Protein AF-A0A849U234-F1 (afdb_monomer_lite)

Secondary structure (DSSP, 8-state):
---PPPP------PPP--------PPPP--------------------------------------HHHHHHHHHHHHHHHHHHTPPPPS---HHHHHHHHHHHHHHHHHHHHHHHHHHHH-TTTBT-STT--B--HHHHHSHHHHHHHHHTTTS-HHHHHHHH-----HHHHHHHHHHHHHHTT---

pLDDT: mean 76.67, std 19.72, range [36.56, 97.44]

Foldseek 3Di:
DDDDDDDDDDDDDDDDPDDDPDDDDDDDDDDDDDDDDDDDPCPPPPDDDDPDPDDDDDPDCQPQDDQVNLVVLLVVLQVLCVVLVADHDPDCDPVLSVLSSVCCNVQNPVLSVLLSVLCSQFCVCSQVDPVSDHDDSVQCSDPVSSVCSNVNVRHDPVVVCVVPHDPPDPVRVVVVVVVVVVVVPDDD

Radius of gyration: 33.07 Å; chains: 1; bounding box: 102×71×94 Å

Sequence (188 aa):
LEIAPWLPLAEPEPTPRLILVETVTPIARQDQHSGPPAQSFEFLECPPQPKAKSLPTAKSEAPSYGRHQALDAFA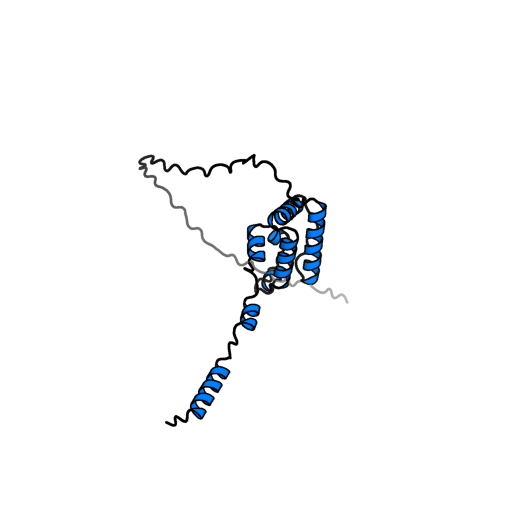LYNDLALKCGLPQAAKLTPQREKAVIARLKTYGIEGWLKALVKIEKSSFLRGRNDRNWRADLDFLLQASSFDKVIDGRYDDPNLAKNASGSQKTEAEREKARREMRAVAGLSS

Structure (mmCIF, N/CA/C/O backbone):
data_AF-A0A849U234-F1
#
_entry.id   AF-A0A849U234-F1
#
loop_
_atom_site.group_PDB
_atom_site.id
_atom_site.type_symbol
_atom_site.label_atom_id
_atom_site.label_alt_id
_atom_site.label_comp_id
_atom_site.label_asym_id
_atom_site.label_entity_id
_atom_site.label_seq_id
_atom_site.pdbx_PDB_ins_code
_atom_site.Cartn_x
_atom_site.Cartn_y
_atom_site.Cartn_z
_atom_site.occupancy
_atom_site.B_iso_or_equiv
_atom_site.auth_seq_id
_atom_site.auth_comp_id
_atom_site.auth_asym_id
_atom_site.auth_atom_id
_atom_site.pdbx_PDB_model_num
ATOM 1 N N . LEU A 1 1 ? 70.451 -5.096 39.853 1.00 47.22 1 LEU A N 1
ATOM 2 C CA . LEU A 1 1 ? 70.328 -5.130 38.379 1.00 47.22 1 LEU A CA 1
ATOM 3 C C . LEU A 1 1 ? 68.925 -4.658 38.063 1.00 47.22 1 LEU A C 1
ATOM 5 O O . LEU A 1 1 ? 67.999 -5.451 38.001 1.00 47.22 1 LEU A O 1
ATOM 9 N N . GLU A 1 2 ? 68.775 -3.342 38.041 1.00 49.19 2 GLU A N 1
ATOM 10 C CA . GLU A 1 2 ? 67.501 -2.635 37.995 1.00 49.19 2 GLU A CA 1
ATOM 11 C C . GLU A 1 2 ? 67.498 -1.898 36.658 1.00 49.19 2 GLU A C 1
ATOM 13 O O . GLU A 1 2 ? 68.302 -0.994 36.444 1.00 49.19 2 GLU A O 1
ATOM 18 N N . ILE A 1 3 ? 66.694 -2.375 35.711 1.00 54.06 3 ILE A N 1
ATOM 19 C CA . ILE A 1 3 ? 66.538 -1.747 34.400 1.00 54.06 3 ILE A CA 1
ATOM 20 C C . ILE A 1 3 ? 65.085 -1.300 34.339 1.00 54.06 3 ILE A C 1
ATOM 22 O O . ILE A 1 3 ? 64.191 -2.096 34.066 1.00 54.06 3 ILE A O 1
ATOM 26 N N . ALA A 1 4 ? 64.858 -0.029 34.660 1.00 60.72 4 ALA A N 1
ATOM 27 C CA . ALA A 1 4 ? 63.598 0.643 34.396 1.00 60.72 4 ALA A CA 1
ATOM 28 C C . ALA A 1 4 ? 63.489 0.905 32.880 1.00 60.72 4 ALA A C 1
ATOM 30 O O . ALA A 1 4 ? 64.384 1.543 32.316 1.00 60.72 4 ALA A O 1
ATOM 31 N N . PRO A 1 5 ? 62.435 0.431 32.194 1.00 65.31 5 PRO A N 1
ATOM 32 C CA . PRO A 1 5 ? 62.176 0.825 30.821 1.00 65.31 5 PRO A CA 1
ATOM 33 C C . PRO A 1 5 ? 61.552 2.225 30.795 1.00 65.31 5 PRO A C 1
ATOM 35 O O . PRO A 1 5 ? 60.509 2.496 31.387 1.00 65.31 5 PRO A O 1
ATOM 38 N N . TRP A 1 6 ? 62.246 3.111 30.100 1.00 61.22 6 TRP A N 1
ATOM 39 C CA . TRP A 1 6 ? 61.846 4.455 29.727 1.00 61.22 6 TRP A CA 1
ATOM 40 C C . TRP A 1 6 ? 60.572 4.425 28.851 1.00 61.22 6 TRP A C 1
ATOM 42 O O . TRP A 1 6 ? 60.507 3.750 27.829 1.00 61.22 6 TRP A O 1
ATOM 52 N N . LEU A 1 7 ? 59.552 5.181 29.255 1.00 61.44 7 LEU A N 1
ATOM 53 C CA . LEU A 1 7 ? 58.623 5.892 28.359 1.00 61.44 7 LEU A CA 1
ATOM 54 C C . LEU A 1 7 ? 59.230 7.306 28.176 1.00 61.44 7 LEU A C 1
ATOM 56 O O . LEU A 1 7 ? 59.913 7.726 29.115 1.00 61.44 7 LEU A O 1
ATOM 60 N N . PRO A 1 8 ? 59.000 8.092 27.097 1.00 50.88 8 PRO A N 1
ATOM 61 C CA . PRO A 1 8 ? 57.825 8.070 26.214 1.00 50.88 8 PRO A CA 1
ATOM 62 C C . PRO A 1 8 ? 58.108 8.345 24.714 1.00 50.88 8 PRO A C 1
ATOM 64 O O . PRO A 1 8 ? 59.008 9.103 24.362 1.00 50.88 8 PRO A O 1
ATOM 67 N N . LEU A 1 9 ? 57.273 7.837 23.803 1.00 54.03 9 LEU A N 1
ATOM 68 C CA . LEU A 1 9 ? 57.166 8.423 22.461 1.00 54.03 9 LEU A CA 1
ATOM 69 C C . LEU A 1 9 ? 55.711 8.800 22.218 1.00 54.03 9 LEU A C 1
ATOM 71 O O . LEU A 1 9 ? 54.867 7.955 21.942 1.00 54.03 9 LEU A O 1
ATOM 75 N N . ALA A 1 10 ? 55.441 10.086 22.429 1.00 57.25 10 ALA A N 1
ATOM 76 C CA . ALA A 1 10 ? 54.182 1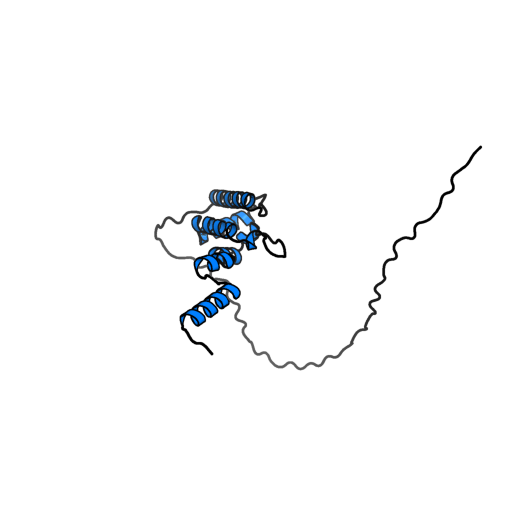0.727 22.114 1.00 57.25 10 ALA A CA 1
ATOM 77 C C . ALA A 1 10 ? 53.876 10.537 20.624 1.00 57.25 10 ALA A C 1
ATOM 79 O O . ALA A 1 10 ? 54.646 10.959 19.758 1.00 57.25 10 ALA A O 1
ATOM 80 N N . GLU A 1 11 ? 52.758 9.881 20.342 1.00 70.00 11 GLU A N 1
ATOM 81 C CA . GLU A 1 11 ? 52.173 9.837 19.011 1.00 70.00 11 GLU A CA 1
ATOM 82 C C . GLU A 1 11 ? 51.696 11.251 18.632 1.00 70.00 11 GLU A C 1
ATOM 84 O O . GLU A 1 11 ? 51.062 11.920 19.454 1.00 70.00 11 GLU A O 1
ATOM 89 N N . PRO A 1 12 ? 51.996 11.759 17.425 1.00 64.69 12 PRO A N 1
ATOM 90 C CA . PRO A 1 12 ? 51.416 13.011 16.972 1.00 64.69 12 PRO A CA 1
ATOM 91 C C . PRO A 1 12 ? 49.943 12.794 16.594 1.00 64.69 12 PRO A C 1
ATOM 93 O O . PRO A 1 12 ? 49.627 12.093 15.633 1.00 64.69 12 PRO A O 1
ATOM 96 N N . GLU A 1 13 ? 49.061 13.429 17.363 1.00 71.75 13 GLU A N 1
ATOM 97 C CA . GLU A 1 13 ? 47.625 13.602 17.110 1.00 71.75 13 GLU A CA 1
ATOM 98 C C . GLU A 1 13 ? 47.305 13.969 15.640 1.00 71.75 13 GLU A C 1
ATOM 100 O O . GLU A 1 13 ? 48.052 14.728 15.005 1.00 71.75 13 GLU A O 1
ATOM 105 N N . PRO A 1 14 ? 46.168 13.506 15.081 1.00 67.56 14 PRO A N 1
ATOM 106 C CA . PRO A 1 14 ? 45.749 13.871 13.734 1.00 67.56 14 PRO A CA 1
ATOM 107 C C . PRO A 1 14 ? 45.347 15.351 13.678 1.00 67.56 14 PRO A C 1
ATOM 109 O O . PRO A 1 14 ? 44.394 15.799 14.313 1.00 67.56 14 PRO A O 1
ATOM 112 N N . THR A 1 15 ? 46.068 16.122 12.867 1.00 64.88 15 THR A N 1
ATOM 113 C CA . THR A 1 15 ? 45.766 17.535 12.617 1.00 64.88 15 THR A CA 1
ATOM 114 C C . THR A 1 15 ? 44.389 17.704 11.952 1.00 64.88 15 THR A C 1
ATOM 116 O O . THR A 1 15 ? 44.131 17.106 10.902 1.00 64.88 15 THR A O 1
ATOM 119 N N . PRO A 1 16 ? 43.490 18.550 12.492 1.00 64.50 16 PRO A N 1
ATOM 120 C CA . PRO A 1 16 ? 42.280 18.937 11.781 1.00 64.50 16 PRO A CA 1
ATOM 121 C C . PRO A 1 16 ? 42.646 19.890 10.636 1.00 64.50 16 PRO A C 1
ATOM 123 O O . PRO A 1 16 ? 43.218 20.961 10.847 1.00 64.50 16 PRO A O 1
ATOM 126 N N . ARG A 1 17 ? 42.298 19.513 9.400 1.00 61.69 17 ARG A N 1
ATOM 127 C CA . ARG A 1 17 ? 42.342 20.416 8.243 1.00 61.69 17 ARG A CA 1
ATOM 128 C C . ARG A 1 17 ? 41.338 21.552 8.452 1.00 61.69 17 ARG A C 1
ATOM 130 O O . ARG A 1 17 ? 40.138 21.373 8.264 1.00 61.69 17 ARG A O 1
ATOM 137 N N . LEU A 1 18 ? 41.855 22.719 8.818 1.00 52.50 18 LEU A N 1
ATOM 138 C CA . LEU A 1 18 ? 41.154 23.998 8.782 1.00 52.50 18 LEU A CA 1
ATOM 139 C C . LEU A 1 18 ? 40.772 24.320 7.330 1.00 52.50 18 LEU A C 1
ATOM 141 O O . LEU A 1 18 ? 41.637 24.611 6.505 1.00 52.50 18 LEU A O 1
ATOM 145 N N . ILE A 1 19 ? 39.479 24.263 7.010 1.00 59.66 19 ILE A N 1
ATOM 146 C CA . ILE A 1 19 ? 38.942 24.888 5.800 1.00 59.66 19 ILE A CA 1
ATOM 147 C C . ILE A 1 19 ? 38.663 26.346 6.163 1.00 59.66 19 ILE A C 1
ATOM 149 O O . ILE A 1 19 ? 37.682 26.664 6.832 1.00 59.66 19 ILE A O 1
ATOM 153 N N . LEU A 1 20 ? 39.572 27.218 5.737 1.00 55.78 20 LEU A N 1
ATOM 154 C CA . LEU A 1 20 ? 39.379 28.658 5.695 1.00 55.78 20 LEU A CA 1
ATOM 155 C C . LEU A 1 20 ? 38.413 28.952 4.539 1.00 55.78 20 LEU A C 1
ATOM 157 O O . LEU A 1 20 ? 38.815 28.912 3.379 1.00 55.78 20 LEU A O 1
ATOM 161 N N . VAL A 1 21 ? 37.135 29.197 4.835 1.00 60.00 21 VAL A N 1
ATOM 162 C CA . VAL A 1 21 ? 36.260 29.895 3.884 1.00 60.00 21 VAL A CA 1
ATOM 163 C C . VAL A 1 21 ? 36.192 31.336 4.346 1.00 60.00 21 VAL A C 1
ATOM 165 O O . VAL A 1 21 ? 35.581 31.656 5.365 1.00 60.00 21 VAL A O 1
ATOM 168 N N . GLU A 1 22 ? 36.924 32.173 3.625 1.00 61.53 22 GLU A N 1
ATOM 169 C CA . GLU A 1 22 ? 37.003 33.602 3.855 1.00 61.53 22 GLU A CA 1
ATOM 170 C C . GLU A 1 22 ? 35.636 34.263 3.671 1.00 61.53 22 GLU A C 1
ATOM 172 O O . GLU A 1 22 ? 34.840 33.955 2.782 1.00 61.53 22 GLU A O 1
ATOM 177 N N . THR A 1 23 ? 35.393 35.193 4.577 1.00 58.62 23 THR A N 1
ATOM 178 C CA . THR A 1 23 ? 34.263 36.099 4.661 1.00 58.62 23 THR A CA 1
ATOM 179 C C . THR A 1 23 ? 34.225 37.043 3.462 1.00 58.62 23 THR A C 1
ATOM 181 O O . THR A 1 23 ? 35.173 37.802 3.259 1.00 58.62 23 THR A O 1
ATOM 184 N N . VAL A 1 24 ? 33.101 37.085 2.740 1.00 63.94 24 VAL A N 1
ATOM 185 C CA . VAL A 1 24 ? 32.746 38.242 1.907 1.00 63.94 24 VAL A CA 1
ATOM 186 C C . VAL A 1 24 ? 31.655 39.060 2.596 1.00 63.94 24 VAL A C 1
ATOM 188 O O . VAL A 1 24 ? 30.669 38.545 3.120 1.00 63.94 24 VAL A O 1
ATOM 191 N N . THR A 1 25 ? 31.941 40.351 2.634 1.00 60.47 25 THR A N 1
ATOM 192 C CA . THR A 1 25 ? 31.348 41.466 3.372 1.00 60.47 25 THR A CA 1
ATOM 193 C C . THR A 1 25 ? 29.983 41.916 2.809 1.00 60.47 25 THR A C 1
ATOM 195 O O . THR A 1 25 ? 29.601 41.532 1.703 1.00 60.47 25 THR A O 1
ATOM 198 N N . PRO A 1 26 ? 29.221 42.733 3.566 1.00 57.66 26 PRO A N 1
ATOM 199 C CA . PRO A 1 26 ? 27.810 43.011 3.322 1.00 57.66 26 PRO A CA 1
ATOM 200 C C . PRO A 1 26 ? 27.597 44.104 2.267 1.00 57.66 26 PRO A C 1
ATOM 202 O O . PRO A 1 26 ? 28.256 45.142 2.286 1.00 57.66 26 PRO A O 1
ATOM 205 N N . ILE A 1 27 ? 26.604 43.911 1.396 1.00 57.09 27 ILE A N 1
ATOM 206 C CA . ILE A 1 27 ? 26.068 44.973 0.537 1.00 57.09 27 ILE A CA 1
ATOM 207 C C . ILE A 1 27 ? 24.980 45.726 1.305 1.00 57.09 27 ILE A C 1
ATOM 209 O O . ILE A 1 27 ? 23.949 45.172 1.687 1.00 57.09 27 ILE A O 1
ATOM 213 N N . ALA A 1 28 ? 25.241 47.008 1.544 1.00 51.28 28 ALA A N 1
ATOM 214 C CA . ALA A 1 28 ? 24.288 47.955 2.089 1.00 51.28 28 ALA A CA 1
ATOM 215 C C . ALA A 1 28 ? 23.486 48.634 0.963 1.00 51.28 28 ALA A C 1
ATOM 217 O O . ALA A 1 28 ? 24.074 49.147 0.018 1.00 51.28 28 ALA A O 1
ATOM 218 N N . ARG A 1 29 ? 22.159 48.684 1.170 1.00 51.66 29 ARG A N 1
ATOM 219 C CA . ARG A 1 29 ? 21.188 49.751 0.828 1.00 51.66 29 ARG A CA 1
ATOM 220 C C . ARG A 1 29 ? 21.111 50.276 -0.619 1.00 51.66 29 ARG A C 1
ATOM 222 O O . ARG A 1 29 ? 22.004 50.984 -1.053 1.00 51.66 29 ARG A O 1
ATOM 229 N N . GLN A 1 30 ? 19.910 50.219 -1.212 1.00 51.47 30 GLN A N 1
ATOM 230 C CA . GLN A 1 30 ? 18.999 51.380 -1.180 1.00 51.47 30 GLN A CA 1
ATOM 231 C C . GLN A 1 30 ? 17.573 51.071 -1.669 1.00 51.47 30 GLN A C 1
ATOM 233 O O . GLN A 1 30 ? 17.364 50.493 -2.731 1.00 51.47 30 GLN A O 1
ATOM 238 N N . ASP A 1 31 ? 16.618 51.530 -0.859 1.00 53.22 31 ASP A N 1
ATOM 239 C CA . ASP A 1 31 ? 15.229 51.850 -1.183 1.00 53.22 31 ASP A CA 1
ATOM 240 C C . ASP A 1 31 ? 15.093 52.697 -2.454 1.00 53.22 31 ASP A C 1
ATOM 242 O O . ASP A 1 31 ? 15.731 53.746 -2.553 1.00 53.22 31 ASP A O 1
ATOM 246 N N . GLN A 1 32 ? 14.154 52.326 -3.329 1.00 53.06 32 GLN A N 1
ATOM 247 C CA . GLN A 1 32 ? 13.302 53.283 -4.037 1.00 53.06 32 GLN A CA 1
ATOM 248 C C . GLN A 1 32 ? 11.890 52.706 -4.174 1.00 53.0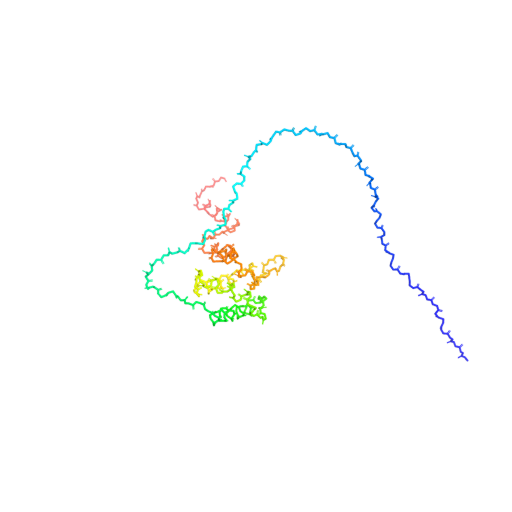6 32 GLN A C 1
ATOM 250 O O . GLN A 1 32 ? 11.665 51.658 -4.778 1.00 53.06 32 GLN A O 1
ATOM 255 N N . HIS A 1 33 ? 10.945 53.421 -3.572 1.00 52.72 33 HIS A N 1
ATOM 256 C CA . HIS A 1 33 ? 9.516 53.184 -3.650 1.00 52.72 33 HIS A CA 1
ATOM 257 C C . HIS A 1 33 ? 8.977 53.628 -5.018 1.00 52.72 33 HIS A C 1
ATOM 259 O O . HIS A 1 33 ? 9.160 54.771 -5.432 1.00 52.72 33 HIS A O 1
ATOM 265 N N . SER A 1 34 ? 8.211 52.761 -5.673 1.00 43.62 34 SER A N 1
ATOM 266 C CA . SER A 1 34 ? 7.085 53.165 -6.523 1.00 43.62 34 SER A CA 1
ATOM 267 C C . SER A 1 34 ? 6.117 51.998 -6.622 1.00 43.62 34 SER A C 1
ATOM 269 O O . SER A 1 34 ? 6.227 51.143 -7.494 1.00 43.62 34 SER A O 1
ATOM 271 N N . GLY A 1 35 ? 5.177 51.951 -5.679 1.00 53.00 35 GLY A N 1
ATOM 272 C CA . GLY A 1 35 ? 3.942 51.207 -5.881 1.00 53.00 35 GLY A CA 1
ATOM 273 C C . GLY A 1 35 ? 3.051 51.974 -6.856 1.00 53.00 35 GLY A C 1
ATOM 274 O O . GLY A 1 35 ? 2.910 53.192 -6.733 1.00 53.00 35 GLY A O 1
ATOM 275 N N . PRO A 1 36 ? 2.453 51.268 -7.821 1.00 56.38 36 PRO A N 1
ATOM 276 C CA . PRO A 1 36 ? 1.041 51.502 -8.092 1.00 56.38 36 PRO A CA 1
ATOM 277 C C . PRO A 1 36 ? 0.303 50.181 -8.391 1.00 56.38 36 PRO A C 1
ATOM 279 O O . PRO A 1 36 ? 0.899 49.109 -8.452 1.00 56.38 36 PRO A O 1
ATOM 282 N N . PRO A 1 37 ? -1.004 50.268 -8.641 1.00 45.31 37 PRO A N 1
ATOM 283 C CA . PRO A 1 37 ? -2.080 50.241 -7.672 1.00 45.31 37 PRO A CA 1
ATOM 284 C C . PRO A 1 37 ? -2.615 48.819 -7.462 1.00 45.31 37 PRO A C 1
ATOM 286 O O . PRO A 1 37 ? -2.370 47.907 -8.249 1.00 45.31 37 PRO A O 1
ATOM 289 N N . ALA A 1 38 ? -3.408 48.668 -6.403 1.00 53.31 38 ALA A N 1
ATOM 290 C CA . ALA A 1 38 ? -4.261 47.517 -6.170 1.00 53.31 38 ALA A CA 1
ATOM 291 C C . ALA A 1 38 ? -5.052 47.158 -7.439 1.00 53.31 38 ALA A C 1
ATOM 293 O O . ALA A 1 38 ? -6.053 47.789 -7.770 1.00 53.31 38 ALA A O 1
ATOM 294 N N . GLN A 1 39 ? -4.603 46.117 -8.130 1.00 46.03 39 GLN A N 1
ATOM 295 C CA . GLN A 1 39 ? -5.486 45.262 -8.896 1.00 46.03 39 GLN A CA 1
ATOM 296 C C . GLN A 1 39 ? -5.589 43.971 -8.108 1.00 46.03 39 GLN A C 1
ATOM 298 O O . GLN A 1 39 ? -4.729 43.096 -8.144 1.00 46.03 39 GLN A O 1
ATOM 303 N N . SER A 1 40 ? -6.647 43.970 -7.308 1.00 50.38 40 SER A N 1
ATOM 304 C CA . SER A 1 40 ? -7.381 42.822 -6.814 1.00 50.38 40 SER A CA 1
ATOM 305 C C . SER A 1 40 ? -7.412 41.707 -7.856 1.00 50.38 40 SER A C 1
ATOM 307 O O . SER A 1 40 ? -8.339 41.603 -8.657 1.00 50.38 40 SER A O 1
ATOM 309 N N . PHE A 1 41 ? -6.396 40.854 -7.839 1.00 46.16 41 PHE A N 1
ATOM 310 C CA . PHE A 1 41 ? -6.599 39.483 -8.239 1.00 46.16 41 PHE A CA 1
ATOM 311 C C . PHE A 1 41 ? -7.181 38.823 -7.001 1.00 46.16 41 PHE A C 1
ATOM 313 O O . PHE A 1 41 ? -6.454 38.485 -6.065 1.00 46.16 41 PHE A O 1
ATOM 320 N N . GLU A 1 42 ? -8.514 38.770 -6.959 1.00 59.28 42 GLU A N 1
ATOM 321 C CA . GLU A 1 42 ? -9.251 37.849 -6.108 1.00 59.28 42 GLU A CA 1
ATOM 322 C C . GLU A 1 42 ? -8.698 36.457 -6.399 1.00 59.28 42 GLU A C 1
ATOM 324 O O . GLU A 1 42 ? -9.130 35.740 -7.302 1.00 59.28 42 GLU A O 1
ATOM 329 N N . PHE A 1 43 ? -7.657 36.104 -5.653 1.00 46.88 43 PHE A N 1
ATOM 330 C CA . PHE A 1 43 ? -7.254 34.740 -5.443 1.00 46.88 43 PHE A CA 1
ATOM 331 C C . PHE A 1 43 ? -8.434 34.124 -4.718 1.00 46.88 43 PHE A C 1
ATOM 333 O O . PHE A 1 43 ? -8.540 34.226 -3.498 1.00 46.88 43 PHE A O 1
ATOM 340 N N . LEU A 1 44 ? -9.379 33.618 -5.511 1.00 52.56 44 LEU A N 1
ATOM 341 C CA . LEU A 1 44 ? -10.531 32.885 -5.044 1.00 52.56 44 LEU A CA 1
ATOM 342 C C . LEU A 1 44 ? -9.975 31.802 -4.129 1.00 52.56 44 LEU A C 1
ATOM 344 O O . LEU A 1 44 ? -9.392 30.813 -4.584 1.00 52.56 44 LEU A O 1
ATOM 348 N N . GLU A 1 45 ? -10.099 32.061 -2.830 1.00 55.91 45 GLU A N 1
ATOM 349 C CA . GLU A 1 45 ? -10.028 31.074 -1.780 1.00 55.91 45 GLU A CA 1
ATOM 350 C C . GLU A 1 45 ? -10.813 29.885 -2.290 1.00 55.91 45 GLU A C 1
ATOM 352 O O . GLU A 1 45 ? -12.034 29.950 -2.448 1.00 55.91 45 GLU A O 1
ATOM 357 N N . CYS A 1 46 ? -10.089 28.822 -2.644 1.00 36.56 46 CYS A N 1
ATOM 358 C CA . CYS A 1 46 ? -10.726 27.578 -3.006 1.00 36.56 46 CYS A CA 1
ATOM 359 C C . CYS A 1 46 ? -11.573 27.210 -1.781 1.00 36.56 46 CYS A C 1
ATOM 361 O O . CYS A 1 46 ? -11.010 27.033 -0.693 1.00 36.56 46 CYS A O 1
ATOM 363 N N . PRO A 1 47 ? -12.910 27.226 -1.910 1.00 63.94 47 PRO A N 1
ATOM 364 C CA . PRO A 1 47 ? -13.795 27.211 -0.765 1.00 63.94 47 PRO A CA 1
ATOM 365 C C . PRO A 1 47 ? -13.533 25.961 0.078 1.00 63.94 47 PRO A C 1
ATOM 367 O O . PRO A 1 47 ? -13.195 24.904 -0.472 1.00 63.94 47 PRO A O 1
ATOM 370 N N . PRO A 1 48 ? -13.698 26.040 1.413 1.00 57.38 48 PRO A N 1
ATOM 371 C CA . PRO A 1 48 ? -13.677 24.855 2.253 1.00 57.38 48 PRO A CA 1
ATOM 372 C C . PRO A 1 48 ? -14.667 23.851 1.668 1.00 57.38 48 PRO A C 1
ATOM 374 O O . PRO A 1 48 ? -15.845 24.166 1.495 1.00 57.38 48 PRO A O 1
ATOM 377 N N . GLN A 1 49 ? -14.155 22.665 1.328 1.00 47.38 49 GLN A N 1
ATOM 378 C CA . GLN A 1 49 ? -14.925 21.552 0.777 1.00 47.38 49 GLN A CA 1
ATOM 379 C C . GLN A 1 49 ? -16.293 21.479 1.475 1.00 47.38 49 GLN A C 1
ATOM 381 O O . GLN A 1 49 ? -16.338 21.341 2.707 1.00 47.38 49 GLN A O 1
ATOM 386 N N . PRO A 1 50 ? -17.410 21.627 0.739 1.00 47.19 50 PRO A N 1
ATOM 387 C CA . PRO A 1 50 ? -18.718 21.682 1.356 1.00 47.19 50 PRO A CA 1
ATOM 388 C C . PRO A 1 50 ? -18.989 20.360 2.069 1.00 47.19 50 PRO A C 1
ATOM 390 O O . PRO A 1 50 ? -18.904 19.276 1.491 1.00 47.19 50 PRO A O 1
ATOM 393 N N . LYS A 1 51 ? -19.350 20.464 3.352 1.00 51.81 51 LYS A N 1
ATOM 394 C CA . LYS A 1 51 ? -20.015 19.400 4.106 1.00 51.81 51 LYS A CA 1
ATOM 395 C C . LYS A 1 51 ? -21.335 19.078 3.401 1.00 51.81 51 LYS A C 1
ATOM 397 O O . LYS A 1 51 ? -22.380 19.607 3.768 1.00 51.81 51 LYS A O 1
ATOM 402 N N . ALA A 1 52 ? -21.298 18.207 2.401 1.00 42.09 52 ALA A N 1
ATOM 403 C CA . ALA A 1 52 ? -22.493 17.668 1.777 1.00 42.09 52 ALA A CA 1
ATOM 404 C C . ALA A 1 52 ? -23.110 16.616 2.710 1.00 42.09 52 ALA A C 1
ATOM 406 O O . ALA A 1 52 ? -22.821 15.423 2.640 1.00 42.09 52 ALA A O 1
ATOM 407 N N . LYS A 1 53 ? -23.973 17.073 3.623 1.00 44.66 53 LYS A N 1
ATOM 408 C CA . LYS A 1 53 ? -25.056 16.231 4.124 1.00 44.66 53 LYS A CA 1
ATOM 409 C C . LYS A 1 53 ? -26.124 16.189 3.034 1.00 44.66 53 LYS A C 1
ATOM 411 O O . LYS A 1 53 ? -26.746 17.214 2.784 1.00 44.66 53 LYS A O 1
ATOM 416 N N . SER A 1 54 ? -26.316 15.010 2.443 1.00 44.84 54 SER A N 1
ATOM 417 C CA . SER A 1 54 ? -27.597 14.335 2.148 1.00 44.84 54 SER A CA 1
ATOM 418 C C . SER A 1 54 ? -27.636 13.666 0.766 1.00 44.84 54 SER A C 1
ATOM 420 O O . SER A 1 54 ? -27.756 14.318 -0.261 1.00 44.84 54 SER A O 1
ATOM 422 N N . LEU A 1 55 ? -27.613 12.329 0.772 1.00 45.16 55 LEU A N 1
ATOM 423 C CA . LEU A 1 55 ? -28.388 11.508 -0.159 1.00 45.16 55 LEU A CA 1
ATOM 424 C C . LEU A 1 55 ? -29.296 10.603 0.697 1.00 45.16 55 LEU A C 1
ATOM 426 O O . LEU A 1 55 ? -28.794 10.013 1.661 1.00 45.16 55 LEU A O 1
ATOM 430 N N . PRO A 1 56 ? -30.604 10.489 0.403 1.00 50.06 56 PRO A N 1
ATOM 431 C CA . PRO A 1 56 ? -31.495 9.576 1.102 1.00 50.06 56 PRO A CA 1
ATOM 432 C C . PRO A 1 56 ? -31.483 8.167 0.480 1.00 50.06 56 PRO A C 1
ATOM 434 O O . PRO A 1 56 ? -31.579 8.004 -0.731 1.00 50.06 56 PRO A O 1
ATOM 437 N N . THR A 1 57 ? -31.393 7.173 1.370 1.00 50.56 57 THR A N 1
ATOM 438 C CA . THR A 1 57 ? -31.906 5.790 1.317 1.00 50.56 57 THR A CA 1
ATOM 439 C C . THR A 1 57 ? -31.874 5.023 -0.011 1.00 50.56 57 THR A C 1
ATOM 441 O O . THR A 1 57 ? -32.805 5.070 -0.808 1.00 50.56 57 THR A O 1
ATOM 444 N N . ALA A 1 58 ? -30.909 4.108 -0.103 1.00 41.31 58 ALA A N 1
ATOM 445 C CA . ALA A 1 58 ? -31.156 2.738 -0.546 1.00 41.31 58 ALA A CA 1
ATOM 446 C C . ALA A 1 58 ? -30.324 1.801 0.343 1.00 41.31 58 ALA A C 1
ATOM 448 O O . ALA A 1 58 ? -29.126 2.014 0.527 1.00 41.31 58 ALA A O 1
ATOM 449 N N . LYS A 1 59 ? -30.962 0.785 0.934 1.00 45.12 59 LYS A N 1
ATOM 450 C CA . LYS A 1 59 ? -30.272 -0.336 1.581 1.00 45.12 59 LYS A CA 1
ATOM 451 C C . LYS A 1 59 ? -29.405 -1.028 0.523 1.00 45.12 59 LYS A C 1
ATOM 453 O O . LYS A 1 59 ? -29.911 -1.826 -0.253 1.00 45.12 59 LYS A O 1
ATOM 458 N N . SER A 1 60 ? -28.122 -0.705 0.489 1.00 42.81 60 SER A N 1
ATOM 459 C CA . SER A 1 60 ? -27.090 -1.534 -0.123 1.00 42.81 60 SER A CA 1
ATOM 460 C C . SER A 1 60 ? -26.058 -1.760 0.965 1.00 42.81 60 SER A C 1
ATOM 462 O O . SER A 1 60 ? -25.550 -0.798 1.537 1.00 42.81 60 SER A O 1
ATOM 464 N N . GLU A 1 61 ? -25.830 -3.020 1.306 1.00 54.56 61 GLU A N 1
ATOM 465 C CA . GLU A 1 61 ? -24.975 -3.503 2.390 1.00 54.56 61 GLU A CA 1
ATOM 466 C C . GLU A 1 61 ? -23.515 -3.089 2.158 1.00 54.56 61 GLU A C 1
ATOM 468 O O . GLU A 1 61 ? -22.685 -3.870 1.704 1.00 54.56 61 GLU A O 1
ATOM 473 N N . ALA A 1 62 ? -23.178 -1.826 2.416 1.00 57.25 62 ALA A N 1
ATOM 474 C CA . ALA A 1 62 ? -21.790 -1.402 2.409 1.00 57.25 62 ALA A CA 1
ATOM 475 C C . ALA A 1 62 ? -21.085 -2.117 3.573 1.00 57.25 62 ALA A C 1
ATOM 477 O O . ALA A 1 62 ? -21.534 -1.980 4.719 1.00 57.25 62 ALA A O 1
ATOM 478 N N . PRO A 1 63 ? -20.001 -2.875 3.328 1.00 67.12 63 PRO A N 1
ATOM 479 C CA . PRO A 1 63 ? -19.256 -3.501 4.407 1.00 67.12 63 PRO A CA 1
ATOM 480 C C . PRO A 1 63 ? -18.750 -2.413 5.360 1.00 67.12 63 PRO A C 1
ATOM 482 O O . PRO A 1 63 ? -17.979 -1.525 4.989 1.00 67.12 63 PRO A O 1
ATOM 485 N N . SER A 1 64 ? -19.225 -2.452 6.605 1.00 81.94 64 SER A N 1
ATOM 486 C CA . SER A 1 64 ? -18.754 -1.554 7.655 1.00 81.94 64 SER A CA 1
ATOM 487 C C . SER A 1 64 ? -17.351 -1.989 8.073 1.00 81.94 64 SER A C 1
ATOM 489 O O . SER A 1 64 ? -17.181 -2.954 8.816 1.00 81.94 64 SER A O 1
ATOM 491 N N . TYR A 1 65 ? -16.329 -1.299 7.567 1.00 89.25 65 TYR A N 1
ATOM 492 C CA . TYR A 1 65 ? -14.944 -1.532 7.973 1.00 89.25 65 TYR A CA 1
ATOM 493 C C . TYR A 1 65 ? -14.668 -0.867 9.324 1.00 89.25 65 TYR A C 1
ATOM 495 O O . TYR A 1 65 ? -14.680 0.364 9.441 1.00 89.25 65 TYR A O 1
ATOM 503 N N . GLY A 1 66 ? -14.414 -1.695 10.336 1.00 92.19 66 GLY A N 1
ATOM 504 C CA . GLY A 1 66 ? -14.054 -1.298 11.689 1.00 92.19 66 GLY A CA 1
ATOM 505 C C . GLY A 1 66 ? -12.653 -1.761 12.088 1.00 92.19 66 GLY A C 1
ATOM 506 O O . GLY A 1 66 ? -11.820 -2.138 11.262 1.00 92.19 66 GLY A O 1
ATOM 507 N N . ARG A 1 67 ? -12.398 -1.728 13.398 1.00 94.62 67 ARG A N 1
ATOM 508 C CA . ARG A 1 67 ? -11.100 -2.078 13.992 1.00 94.62 67 ARG A CA 1
ATOM 509 C C . ARG A 1 67 ? -10.646 -3.495 13.645 1.00 94.62 67 ARG A C 1
ATOM 511 O O . ARG A 1 67 ? -9.469 -3.693 13.377 1.00 94.62 67 ARG A O 1
ATOM 518 N N . HIS A 1 68 ? -11.556 -4.469 13.658 1.00 94.94 68 HIS A N 1
ATOM 519 C CA . HIS A 1 68 ? -11.207 -5.869 13.402 1.00 94.94 68 HIS A CA 1
ATOM 520 C C . HIS A 1 68 ? -10.659 -6.060 11.983 1.00 94.94 68 HIS A C 1
ATOM 522 O O . HIS A 1 68 ? -9.562 -6.573 11.819 1.00 94.94 68 HIS A O 1
ATOM 528 N N . GLN A 1 69 ? -11.327 -5.487 10.977 1.00 95.19 69 GLN A N 1
ATOM 529 C CA . GLN A 1 69 ? -10.859 -5.548 9.589 1.00 95.19 69 GLN A CA 1
ATOM 530 C C . GLN A 1 69 ? -9.526 -4.814 9.399 1.00 95.19 69 GLN A C 1
ATOM 532 O O . GLN A 1 69 ? -8.695 -5.222 8.591 1.00 95.19 69 GLN A O 1
ATOM 537 N N . ALA A 1 70 ? -9.298 -3.732 10.150 1.00 95.50 70 ALA A N 1
ATOM 538 C CA . ALA A 1 70 ? -8.013 -3.043 10.136 1.00 95.50 70 ALA A CA 1
ATOM 539 C C . ALA A 1 70 ? -6.883 -3.898 10.731 1.00 95.50 70 ALA A C 1
ATOM 541 O O . ALA A 1 70 ? -5.759 -3.842 10.234 1.00 95.50 70 ALA A O 1
ATOM 542 N N . LEU A 1 71 ? -7.174 -4.689 11.771 1.00 96.62 71 LEU A N 1
ATOM 543 C CA . LEU A 1 71 ? -6.230 -5.648 12.348 1.00 96.62 71 LEU A CA 1
ATOM 544 C C . LEU A 1 71 ? -5.910 -6.772 11.361 1.00 96.62 71 LEU A C 1
ATOM 546 O O . LEU A 1 71 ? -4.735 -7.083 11.185 1.00 96.62 71 LEU A O 1
ATOM 550 N N . ASP A 1 72 ? -6.915 -7.312 10.672 1.00 97.00 72 ASP A N 1
ATOM 551 C CA . ASP A 1 72 ? -6.713 -8.354 9.659 1.00 97.00 72 ASP A CA 1
ATOM 552 C C . ASP A 1 72 ? -5.849 -7.837 8.501 1.00 97.00 72 ASP A C 1
ATOM 554 O O . ASP A 1 72 ? -4.845 -8.445 8.136 1.00 97.00 72 ASP A O 1
ATOM 558 N N . ALA A 1 73 ? -6.174 -6.657 7.964 1.00 96.88 73 ALA A N 1
ATOM 559 C CA . ALA A 1 73 ? -5.398 -6.013 6.905 1.00 96.88 73 ALA A CA 1
ATOM 560 C C . ALA A 1 73 ? -3.945 -5.727 7.329 1.00 96.88 73 ALA A C 1
ATOM 562 O O . ALA A 1 73 ? -3.015 -5.893 6.534 1.00 96.88 73 ALA A O 1
ATOM 563 N N . PHE A 1 74 ? -3.744 -5.328 8.586 1.00 97.31 74 PHE A N 1
ATOM 564 C CA . PHE A 1 74 ? -2.424 -5.119 9.174 1.00 97.31 74 PHE A CA 1
ATOM 565 C C . PHE A 1 74 ? -1.634 -6.426 9.320 1.00 97.31 74 PHE A C 1
ATOM 567 O O . PHE A 1 74 ? -0.450 -6.458 8.981 1.00 97.31 74 PHE A O 1
ATOM 574 N N . ALA A 1 75 ? -2.279 -7.503 9.777 1.00 97.31 75 ALA A N 1
ATOM 575 C CA . ALA A 1 75 ? -1.670 -8.827 9.867 1.00 97.31 75 ALA A CA 1
ATOM 576 C C . ALA A 1 75 ? -1.242 -9.333 8.481 1.00 97.31 75 ALA A C 1
ATOM 578 O O . ALA A 1 75 ? -0.088 -9.710 8.302 1.00 97.31 75 ALA A O 1
ATOM 579 N N . LEU A 1 76 ? -2.116 -9.211 7.476 1.00 97.44 76 LEU A N 1
ATOM 580 C CA . LEU A 1 76 ? -1.813 -9.571 6.086 1.00 97.44 76 LEU A CA 1
ATOM 581 C C . LEU A 1 76 ? -0.602 -8.812 5.527 1.00 97.44 76 LEU A C 1
ATOM 583 O O . LEU A 1 76 ? 0.235 -9.400 4.840 1.00 97.44 76 LEU A O 1
ATOM 587 N N . TYR A 1 77 ? -0.487 -7.513 5.824 1.00 97.44 77 TYR A N 1
ATOM 588 C CA . TYR A 1 77 ? 0.694 -6.740 5.441 1.00 97.44 77 TYR A CA 1
ATOM 589 C C . TYR A 1 77 ? 1.962 -7.281 6.114 1.00 97.44 77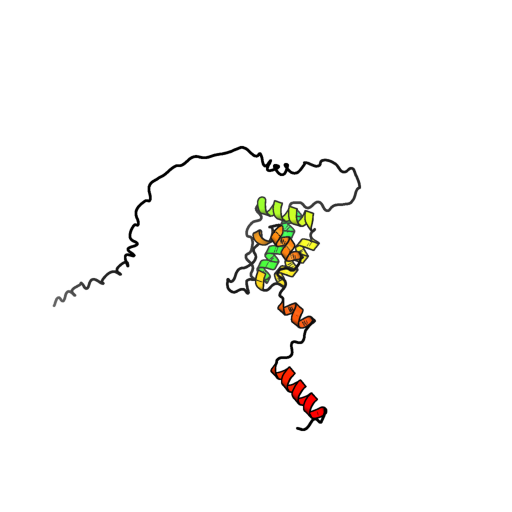 TYR A C 1
ATOM 591 O O . TYR A 1 77 ? 2.975 -7.461 5.442 1.00 97.44 77 TYR A O 1
ATOM 599 N N . ASN A 1 78 ? 1.923 -7.553 7.421 1.00 97.19 78 ASN A N 1
ATOM 600 C CA . ASN A 1 78 ? 3.093 -8.046 8.151 1.00 97.19 78 ASN A CA 1
ATOM 601 C C . ASN A 1 78 ? 3.524 -9.447 7.686 1.00 97.19 78 ASN A C 1
ATOM 603 O O . ASN A 1 78 ? 4.722 -9.688 7.534 1.00 97.19 78 ASN A O 1
ATOM 607 N N . ASP A 1 79 ? 2.575 -10.330 7.370 1.00 97.38 79 ASP A N 1
ATOM 608 C CA . ASP A 1 79 ? 2.854 -11.640 6.774 1.00 97.38 79 ASP A CA 1
ATOM 609 C C . ASP A 1 79 ? 3.551 -11.508 5.417 1.00 97.38 79 ASP A C 1
ATOM 611 O O . ASP A 1 79 ? 4.522 -12.214 5.129 1.00 97.38 79 ASP A O 1
ATOM 615 N N . LEU A 1 80 ? 3.090 -10.581 4.571 1.00 96.31 80 LEU A N 1
ATOM 616 C CA . LEU A 1 80 ? 3.767 -10.281 3.311 1.00 96.31 80 LEU A CA 1
ATOM 617 C C . LEU A 1 80 ? 5.161 -9.709 3.564 1.00 96.31 80 LEU A C 1
ATOM 619 O O . LEU A 1 80 ? 6.119 -10.107 2.898 1.00 96.31 80 LEU A O 1
ATOM 623 N N . ALA A 1 81 ? 5.288 -8.796 4.525 1.00 96.00 81 ALA A N 1
ATOM 624 C CA . ALA A 1 81 ? 6.551 -8.157 4.841 1.00 96.00 81 ALA A CA 1
ATOM 625 C C . ALA A 1 81 ? 7.610 -9.175 5.280 1.00 96.00 81 ALA A C 1
ATOM 627 O O . ALA A 1 81 ? 8.747 -9.099 4.816 1.00 96.00 81 ALA A O 1
ATOM 628 N N . LEU A 1 82 ? 7.224 -10.183 6.067 1.00 95.62 82 LEU A N 1
ATOM 629 C CA . LEU A 1 82 ? 8.078 -11.322 6.409 1.00 95.62 82 LEU A CA 1
ATOM 630 C C . LEU A 1 82 ? 8.519 -12.109 5.168 1.00 95.62 82 LEU A C 1
ATOM 632 O O . LEU A 1 82 ? 9.708 -12.372 5.000 1.00 95.62 82 LEU A O 1
ATOM 636 N N . LYS A 1 83 ? 7.584 -12.438 4.269 1.00 94.56 83 LYS A N 1
ATOM 637 C CA . LYS A 1 83 ? 7.871 -13.205 3.042 1.00 94.56 83 LYS A CA 1
ATOM 638 C C . LYS A 1 83 ? 8.793 -12.461 2.072 1.00 94.56 83 LYS A C 1
ATOM 640 O O . LYS A 1 83 ? 9.655 -13.070 1.447 1.00 94.56 83 LYS A O 1
ATOM 645 N N . CYS A 1 84 ? 8.609 -11.149 1.932 1.00 91.88 84 CYS A N 1
ATOM 646 C CA . CYS A 1 84 ? 9.331 -10.322 0.962 1.00 91.88 84 CYS A CA 1
ATOM 647 C C . CYS A 1 84 ? 10.562 -9.604 1.542 1.00 91.88 84 CYS A C 1
ATOM 649 O O . CYS A 1 84 ? 11.285 -8.941 0.795 1.00 91.88 84 CYS A O 1
ATOM 651 N N . GLY A 1 85 ? 10.802 -9.698 2.853 1.00 93.25 85 GLY A N 1
ATOM 652 C CA . GLY A 1 85 ? 11.849 -8.942 3.543 1.00 93.25 85 GLY A CA 1
ATOM 653 C C . GLY A 1 85 ? 11.590 -7.429 3.563 1.00 93.25 85 GLY A C 1
ATOM 654 O O . GLY A 1 85 ? 12.530 -6.641 3.450 1.00 93.25 85 GLY A O 1
ATOM 655 N N . LEU A 1 86 ? 10.326 -7.008 3.637 1.00 93.94 86 LEU A N 1
ATOM 656 C CA . LEU A 1 86 ? 9.952 -5.602 3.817 1.00 93.94 86 LEU A CA 1
ATOM 657 C C . LEU A 1 86 ? 10.009 -5.218 5.305 1.00 93.94 86 LEU A C 1
ATOM 659 O O . LEU A 1 86 ? 9.914 -6.087 6.176 1.00 93.94 86 LEU A O 1
ATOM 663 N N . PRO A 1 87 ? 10.134 -3.920 5.626 1.00 95.25 87 PRO A N 1
ATOM 664 C CA . PRO A 1 87 ? 9.995 -3.443 6.996 1.00 95.25 87 PRO A CA 1
ATOM 665 C C . PRO A 1 87 ? 8.601 -3.764 7.562 1.00 95.25 87 PRO A C 1
ATOM 667 O O . PRO A 1 87 ? 7.568 -3.314 7.056 1.00 95.25 87 PRO A O 1
ATOM 670 N N . GLN A 1 88 ? 8.586 -4.543 8.644 1.00 95.88 88 GLN A N 1
ATOM 671 C CA . GLN A 1 88 ? 7.376 -4.888 9.388 1.00 95.88 88 GLN A CA 1
ATOM 672 C C . GLN A 1 88 ? 6.925 -3.726 10.270 1.00 95.88 88 GLN A C 1
ATOM 674 O O . GLN A 1 88 ? 7.736 -2.997 10.848 1.00 95.88 88 GLN A O 1
ATOM 679 N N . ALA A 1 89 ? 5.614 -3.588 10.436 1.00 94.19 89 ALA A N 1
ATOM 680 C CA . ALA A 1 89 ? 5.055 -2.620 11.358 1.00 94.19 89 ALA A CA 1
ATOM 681 C C . ALA A 1 89 ? 4.836 -3.276 12.727 1.00 94.19 89 ALA A C 1
ATOM 683 O O . ALA A 1 89 ? 4.022 -4.181 12.873 1.00 94.19 89 ALA A O 1
ATOM 684 N N . ALA A 1 90 ? 5.530 -2.783 13.756 1.00 93.81 90 ALA A N 1
ATOM 685 C CA . ALA A 1 90 ? 5.441 -3.353 15.104 1.00 93.81 90 ALA A CA 1
ATOM 686 C C . ALA A 1 90 ? 4.101 -3.074 15.809 1.00 93.81 90 ALA A C 1
ATOM 688 O O . ALA A 1 90 ? 3.663 -3.848 16.655 1.00 93.81 90 ALA A O 1
ATOM 689 N N . LYS A 1 91 ? 3.463 -1.934 15.513 1.00 94.19 91 LYS A N 1
ATOM 690 C CA . LYS A 1 91 ? 2.239 -1.486 16.191 1.00 94.19 91 LYS A CA 1
ATOM 691 C C . LYS A 1 91 ? 1.250 -0.879 15.205 1.00 94.19 91 LYS A C 1
ATOM 693 O O . LYS A 1 91 ? 1.628 -0.050 14.366 1.00 94.19 91 LYS A O 1
ATOM 698 N N . LEU A 1 92 ? -0.022 -1.223 15.391 1.00 95.06 92 LEU A N 1
ATOM 699 C CA . LEU A 1 92 ? -1.146 -0.537 14.768 1.00 95.06 92 LEU A CA 1
ATOM 700 C C . LEU A 1 92 ? -1.547 0.655 15.648 1.00 95.06 92 LEU A C 1
ATOM 702 O O . LEU A 1 92 ? -2.327 0.532 16.590 1.00 95.06 92 LEU A O 1
ATOM 706 N N . THR A 1 93 ? -0.942 1.810 15.377 1.00 96.38 93 THR A N 1
ATOM 707 C CA . THR A 1 93 ? -1.295 3.070 16.046 1.00 96.38 93 THR A CA 1
ATOM 708 C C . THR A 1 93 ? -2.698 3.523 15.617 1.00 96.38 93 THR A C 1
ATOM 710 O O . THR A 1 93 ? -3.137 3.171 14.519 1.00 96.38 93 THR A O 1
ATOM 713 N N . PRO A 1 94 ? -3.403 4.355 16.407 1.00 95.69 94 PRO A N 1
ATOM 714 C CA . PRO A 1 94 ? -4.732 4.850 16.030 1.00 95.69 94 PRO A CA 1
ATOM 715 C C . PRO A 1 94 ? -4.727 5.649 14.716 1.00 95.69 94 PRO A C 1
ATOM 717 O O . PRO A 1 94 ? -5.731 5.696 14.010 1.00 95.69 94 PRO A O 1
ATOM 720 N N . GLN A 1 95 ? -3.598 6.269 14.358 1.00 96.00 95 GLN A N 1
ATOM 721 C CA . GLN A 1 95 ? -3.429 6.942 13.070 1.00 96.00 95 GLN A CA 1
ATOM 722 C C . GLN A 1 95 ? -3.357 5.938 11.912 1.00 96.00 95 GLN A C 1
ATOM 724 O O . GLN A 1 95 ? -4.062 6.108 10.917 1.00 96.00 95 GLN A O 1
ATOM 729 N N . ARG A 1 96 ? -2.552 4.876 12.056 1.00 96.69 96 ARG A N 1
ATOM 730 C CA . ARG A 1 96 ? -2.446 3.809 11.052 1.00 96.69 96 ARG A CA 1
ATOM 731 C C . ARG A 1 96 ? -3.764 3.063 10.894 1.00 96.69 96 ARG A C 1
ATOM 733 O O . ARG A 1 96 ? -4.196 2.854 9.772 1.00 96.69 96 ARG A O 1
ATOM 740 N N . GLU A 1 97 ? -4.448 2.753 11.991 1.00 97.06 97 GLU A N 1
ATOM 741 C CA . GLU A 1 97 ? -5.778 2.133 11.978 1.00 97.06 97 GLU A CA 1
ATOM 742 C C . GLU A 1 97 ? -6.781 2.952 11.160 1.00 97.06 97 GLU A C 1
ATOM 744 O O . GLU A 1 97 ? -7.421 2.423 10.254 1.00 97.06 97 GLU A O 1
ATOM 749 N N . LYS A 1 98 ? -6.871 4.264 11.411 1.00 96.81 98 LYS A N 1
ATOM 750 C CA . LYS A 1 98 ? -7.741 5.157 10.631 1.00 96.81 98 LYS A CA 1
ATOM 751 C C . LYS A 1 98 ? -7.375 5.163 9.147 1.00 96.81 98 LYS A C 1
ATOM 753 O O . LYS A 1 98 ? -8.274 5.164 8.309 1.00 96.81 98 LYS A O 1
ATOM 758 N N . ALA A 1 99 ? -6.084 5.156 8.820 1.00 96.69 99 ALA A N 1
ATOM 759 C CA . ALA A 1 99 ? -5.624 5.130 7.437 1.00 96.69 99 ALA A CA 1
ATOM 760 C C . ALA A 1 99 ? -5.931 3.790 6.744 1.00 96.69 99 ALA A C 1
ATOM 762 O O . ALA A 1 99 ? -6.410 3.800 5.613 1.00 96.69 99 ALA A O 1
ATOM 763 N N . VAL A 1 100 ? -5.751 2.654 7.428 1.00 97.12 100 VAL A N 1
ATOM 764 C CA . VAL A 1 100 ? -6.132 1.324 6.920 1.00 97.12 100 VAL A CA 1
ATOM 765 C C . VAL A 1 100 ? -7.634 1.287 6.653 1.00 97.12 100 VAL A C 1
ATOM 767 O O . VAL A 1 100 ? -8.052 0.953 5.548 1.00 97.12 100 VAL A O 1
ATOM 770 N N . ILE A 1 101 ? -8.453 1.708 7.624 1.00 96.25 101 ILE A N 1
ATOM 771 C CA . ILE A 1 101 ? -9.914 1.765 7.472 1.00 96.25 101 ILE A CA 1
ATOM 772 C C . ILE A 1 101 ? -10.300 2.657 6.288 1.00 96.25 101 ILE A C 1
ATOM 774 O O . ILE A 1 101 ? -11.216 2.316 5.544 1.00 96.25 101 ILE A O 1
ATOM 778 N N . ALA A 1 102 ? -9.610 3.783 6.080 1.00 96.25 102 ALA A N 1
ATOM 779 C CA . ALA A 1 102 ? -9.855 4.640 4.925 1.00 96.25 102 ALA A CA 1
ATOM 780 C C . ALA A 1 102 ? -9.578 3.910 3.598 1.00 96.25 102 ALA A C 1
ATOM 782 O O . ALA A 1 102 ? -10.401 3.994 2.692 1.00 96.25 102 ALA A O 1
ATOM 783 N N . ARG A 1 103 ? -8.483 3.142 3.491 1.00 95.81 103 ARG A N 1
ATOM 784 C CA . ARG A 1 103 ? -8.183 2.347 2.283 1.00 95.81 103 ARG A CA 1
ATOM 785 C C . ARG A 1 103 ? -9.195 1.234 2.058 1.00 95.81 103 ARG A C 1
ATOM 787 O O . ARG A 1 103 ? -9.666 1.075 0.935 1.00 95.81 103 ARG A O 1
ATOM 794 N N . LEU A 1 104 ? -9.581 0.531 3.121 1.00 96.00 104 LEU A N 1
ATOM 795 C CA . LEU A 1 104 ? -10.607 -0.508 3.055 1.00 96.00 104 LEU A CA 1
ATOM 796 C C . LEU A 1 104 ? -11.960 0.068 2.623 1.00 96.00 104 LEU A C 1
ATOM 798 O O . LEU A 1 104 ? -12.640 -0.532 1.804 1.00 96.00 104 LEU A O 1
ATOM 802 N N . LYS A 1 105 ? -12.331 1.265 3.085 1.00 94.50 105 LYS A N 1
ATOM 803 C CA . LYS A 1 105 ? -13.560 1.938 2.638 1.00 94.50 105 LYS A CA 1
ATOM 804 C C . LYS A 1 105 ? -13.535 2.322 1.160 1.00 94.50 105 LYS A C 1
ATOM 806 O O . LYS A 1 105 ? -14.580 2.280 0.524 1.00 94.50 105 LYS A O 1
ATOM 811 N N . THR A 1 106 ? -12.379 2.717 0.626 1.00 93.44 106 THR A N 1
ATOM 812 C CA . THR A 1 106 ? -12.258 3.137 -0.780 1.00 93.44 106 THR A CA 1
ATOM 813 C C . THR A 1 106 ? -12.184 1.952 -1.741 1.00 93.44 106 THR A C 1
ATOM 815 O O . THR A 1 106 ? -12.841 1.971 -2.774 1.00 93.44 106 THR A O 1
ATOM 818 N N . TYR A 1 107 ? -11.392 0.931 -1.412 1.00 93.62 107 TYR A N 1
ATOM 819 C CA . TYR A 1 107 ? -11.034 -0.145 -2.344 1.00 93.62 107 TYR A CA 1
ATOM 820 C C . TYR A 1 107 ? -11.513 -1.535 -1.915 1.00 93.62 107 TYR A C 1
ATOM 822 O O . TYR A 1 107 ? -11.358 -2.508 -2.655 1.00 93.62 107 TYR A O 1
ATOM 830 N N . GLY A 1 108 ? -12.077 -1.645 -0.717 1.00 94.50 108 GLY A N 1
ATOM 831 C CA . GLY A 1 108 ? -12.438 -2.915 -0.111 1.00 94.50 108 GLY A CA 1
ATOM 832 C C . GLY A 1 108 ? -11.232 -3.742 0.332 1.00 94.50 108 GLY A C 1
ATOM 833 O O . GLY A 1 108 ? -10.068 -3.359 0.177 1.00 94.50 108 GLY A O 1
ATOM 834 N N . ILE A 1 109 ? -11.531 -4.922 0.875 1.00 95.00 109 ILE A N 1
ATOM 835 C CA . ILE A 1 109 ? -10.510 -5.922 1.210 1.00 95.00 109 ILE A CA 1
ATOM 836 C C . ILE A 1 109 ? -9.832 -6.473 -0.052 1.00 95.00 109 ILE A C 1
ATOM 838 O O . ILE A 1 109 ? -8.620 -6.662 -0.064 1.00 95.00 109 ILE A O 1
ATOM 842 N N . GLU A 1 110 ? -10.586 -6.628 -1.142 1.00 94.88 110 GLU A N 1
ATOM 843 C CA . GLU A 1 110 ? -10.073 -7.083 -2.439 1.00 94.88 110 GLU A CA 1
ATOM 844 C C . GLU A 1 110 ? -8.996 -6.144 -2.985 1.00 94.88 110 GLU A C 1
ATOM 846 O O . GLU A 1 110 ? -7.935 -6.582 -3.430 1.00 94.88 110 GLU A O 1
ATOM 851 N N . GLY A 1 111 ? -9.225 -4.830 -2.903 1.00 95.19 111 GLY A N 1
ATOM 852 C CA . GLY A 1 111 ? -8.224 -3.850 -3.295 1.00 95.19 111 GLY A CA 1
ATOM 853 C C . GLY A 1 111 ? -6.985 -3.896 -2.407 1.00 95.19 111 GLY A C 1
ATOM 854 O O . GLY A 1 111 ? -5.869 -3.836 -2.917 1.00 95.19 111 GLY A O 1
ATOM 855 N N . TRP A 1 112 ? -7.151 -4.079 -1.095 1.00 97.00 112 TRP A N 1
ATOM 856 C CA . TRP A 1 112 ? -6.017 -4.268 -0.187 1.00 97.00 112 TRP A CA 1
ATOM 857 C C . TRP A 1 112 ? -5.171 -5.487 -0.578 1.00 97.00 112 TRP A C 1
ATOM 859 O O . TRP A 1 112 ? -3.961 -5.363 -0.766 1.00 97.00 112 TRP A O 1
ATOM 869 N N . LEU A 1 113 ? -5.803 -6.643 -0.799 1.00 96.75 113 LEU A N 1
ATOM 870 C CA . LEU A 1 113 ? -5.130 -7.864 -1.253 1.00 96.75 113 LEU A CA 1
ATOM 871 C C . LEU A 1 113 ? -4.441 -7.669 -2.607 1.00 96.75 113 LEU A C 1
ATOM 873 O O . LEU A 1 113 ? -3.293 -8.074 -2.788 1.00 96.75 113 LEU A O 1
ATOM 877 N N . LYS A 1 114 ? -5.098 -6.991 -3.552 1.00 96.69 114 LYS A N 1
ATOM 878 C CA . LYS A 1 114 ? -4.515 -6.671 -4.859 1.00 96.69 114 LYS A CA 1
ATOM 879 C C . LYS A 1 114 ? -3.268 -5.797 -4.726 1.00 96.69 114 LYS A C 1
ATOM 881 O O . LYS A 1 114 ? -2.284 -6.053 -5.421 1.00 96.69 114 LYS A O 1
ATOM 886 N N . ALA A 1 115 ? -3.282 -4.800 -3.841 1.00 96.62 115 ALA A N 1
ATOM 887 C CA . ALA A 1 115 ? -2.111 -3.969 -3.575 1.00 96.62 115 ALA A CA 1
ATOM 888 C C . ALA A 1 115 ? -0.948 -4.806 -3.021 1.00 96.62 115 ALA A C 1
ATOM 890 O O . ALA A 1 115 ? 0.175 -4.685 -3.508 1.00 96.62 115 ALA A O 1
ATOM 891 N N . LEU A 1 116 ? -1.226 -5.706 -2.073 1.00 96.69 116 LEU A N 1
ATOM 892 C CA . LEU A 1 116 ? -0.234 -6.631 -1.520 1.00 96.69 116 LEU A CA 1
ATOM 893 C C . LEU A 1 116 ? 0.386 -7.523 -2.611 1.00 96.69 116 LEU A C 1
ATOM 895 O O . LEU A 1 116 ? 1.607 -7.570 -2.745 1.00 96.69 116 LEU A O 1
ATOM 899 N N . VAL A 1 117 ? -0.427 -8.141 -3.472 1.00 95.88 117 VAL A N 1
ATOM 900 C CA . VAL A 1 117 ? 0.070 -8.961 -4.597 1.00 95.88 117 VAL A CA 1
ATOM 901 C C . VAL A 1 117 ? 0.961 -8.153 -5.547 1.00 95.88 117 VAL A C 1
ATOM 903 O O . VAL A 1 117 ? 1.948 -8.668 -6.075 1.00 95.88 117 VAL A O 1
ATOM 906 N N . LYS A 1 118 ? 0.645 -6.877 -5.786 1.00 95.06 118 LYS A N 1
ATOM 907 C CA . LYS A 1 118 ? 1.488 -6.009 -6.618 1.00 95.06 118 LYS A CA 1
ATOM 908 C C . LYS A 1 118 ? 2.811 -5.652 -5.946 1.00 95.06 118 LYS A C 1
ATOM 910 O O . LYS A 1 118 ? 3.845 -5.658 -6.611 1.00 95.06 118 LYS A O 1
ATOM 915 N N . ILE A 1 119 ? 2.806 -5.419 -4.634 1.00 94.94 119 ILE A N 1
ATOM 916 C CA . ILE A 1 119 ? 4.037 -5.231 -3.855 1.00 94.94 119 ILE A CA 1
ATOM 917 C C . ILE A 1 119 ? 4.935 -6.468 -3.952 1.00 94.94 119 ILE A C 1
ATOM 919 O O . ILE A 1 119 ? 6.133 -6.333 -4.191 1.00 94.94 119 ILE A O 1
ATOM 923 N N . GLU A 1 120 ? 4.365 -7.667 -3.822 1.00 94.00 120 GLU A N 1
ATOM 924 C CA . GLU A 1 120 ? 5.107 -8.929 -3.923 1.00 94.00 120 GLU A CA 1
ATOM 925 C C . GLU A 1 120 ? 5.793 -9.096 -5.288 1.00 94.00 120 GLU A C 1
ATOM 927 O O . GLU A 1 120 ? 6.940 -9.548 -5.363 1.00 94.00 120 GLU A O 1
ATOM 932 N N . LYS A 1 121 ? 5.109 -8.688 -6.364 1.00 92.75 121 LYS A N 1
ATOM 933 C CA . LYS A 1 121 ? 5.614 -8.775 -7.741 1.00 92.75 121 LYS A CA 1
ATOM 934 C C . LYS A 1 121 ? 6.626 -7.688 -8.095 1.00 92.75 121 LYS A C 1
ATOM 936 O O . LYS A 1 121 ? 7.450 -7.916 -8.973 1.00 92.75 121 LYS A O 1
ATOM 941 N N . SER A 1 122 ? 6.568 -6.526 -7.448 1.00 92.88 122 SER A N 1
ATOM 942 C CA . SER A 1 122 ? 7.436 -5.390 -7.758 1.00 92.88 122 SER A CA 1
ATOM 943 C C . SER A 1 122 ? 8.828 -5.560 -7.154 1.00 92.88 122 SER A C 1
ATOM 945 O O . SER A 1 122 ? 9.020 -5.561 -5.935 1.00 92.88 122 SER A O 1
ATOM 947 N N . SER A 1 123 ? 9.851 -5.621 -8.003 1.00 92.31 123 SER A N 1
ATOM 948 C CA . SER A 1 123 ? 11.239 -5.607 -7.553 1.00 92.31 123 SER A CA 1
ATOM 949 C C . SER A 1 123 ? 11.631 -4.291 -6.878 1.00 92.31 123 SER A C 1
ATOM 951 O O . SER A 1 123 ? 12.368 -4.311 -5.887 1.00 92.31 123 SER A O 1
ATOM 953 N N . PHE A 1 124 ? 11.101 -3.168 -7.370 1.00 92.62 124 PHE A N 1
ATOM 954 C CA . PHE A 1 124 ? 11.394 -1.833 -6.858 1.00 92.62 124 PHE A CA 1
ATOM 955 C C . PHE A 1 124 ? 10.878 -1.647 -5.429 1.00 92.62 124 PHE A C 1
ATOM 957 O O . PHE A 1 124 ? 11.643 -1.229 -4.561 1.00 92.62 124 PHE A O 1
ATOM 964 N N . LEU A 1 125 ? 9.617 -2.013 -5.161 1.00 94.06 125 LEU A N 1
ATOM 965 C CA . LEU A 1 125 ? 9.012 -1.883 -3.826 1.00 94.06 125 LEU A CA 1
ATOM 966 C C . LEU A 1 125 ? 9.695 -2.791 -2.789 1.00 94.06 125 LEU A C 1
ATOM 968 O O . LEU A 1 125 ? 9.707 -2.482 -1.601 1.00 94.06 125 LEU A O 1
ATOM 972 N N . ARG A 1 126 ? 10.326 -3.879 -3.240 1.00 93.56 126 ARG A N 1
ATOM 973 C CA . ARG A 1 126 ? 11.106 -4.811 -2.411 1.00 93.56 126 ARG A CA 1
ATOM 974 C C . ARG A 1 126 ? 12.570 -4.403 -2.204 1.00 93.56 126 ARG A C 1
ATOM 976 O O . ARG A 1 126 ? 13.328 -5.154 -1.592 1.00 93.56 126 ARG A O 1
ATOM 983 N N . GLY A 1 127 ? 12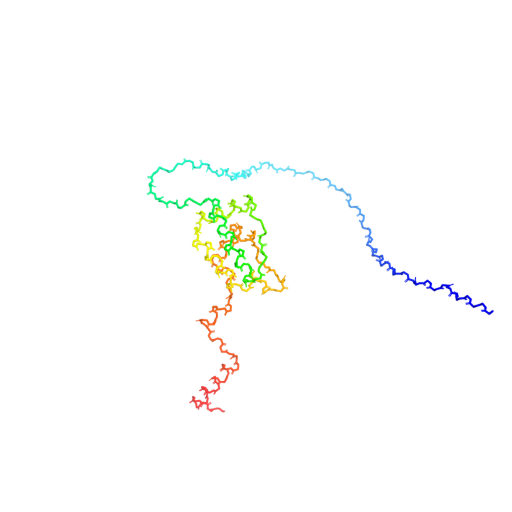.998 -3.249 -2.715 1.00 90.94 127 GLY A N 1
ATOM 984 C CA . GLY A 1 127 ? 14.368 -2.755 -2.547 1.00 90.94 127 GLY A CA 1
ATOM 985 C C . GLY A 1 127 ? 15.408 -3.349 -3.479 1.00 90.94 127 GLY A C 1
ATOM 986 O O . GLY A 1 127 ? 16.599 -3.242 -3.192 1.00 90.94 127 GLY A O 1
ATOM 987 N N . ARG A 1 128 ? 14.995 -3.908 -4.625 1.00 87.31 128 ARG A N 1
ATOM 988 C CA . ARG A 1 128 ? 15.908 -4.167 -5.752 1.00 87.31 128 ARG A CA 1
ATOM 989 C C . ARG A 1 128 ? 16.093 -2.897 -6.591 1.00 87.31 128 ARG A C 1
ATOM 991 O O . ARG A 1 128 ? 15.784 -2.874 -7.776 1.00 87.31 128 ARG A O 1
ATOM 998 N N . ASN A 1 129 ? 16.549 -1.831 -5.943 1.00 88.00 129 ASN A N 1
ATOM 999 C CA . ASN A 1 129 ? 16.952 -0.571 -6.564 1.00 88.00 129 ASN A CA 1
ATOM 1000 C C . ASN A 1 129 ? 18.323 -0.152 -6.009 1.00 88.00 129 ASN A C 1
ATOM 1002 O O . ASN A 1 129 ? 18.753 -0.672 -4.979 1.00 88.00 129 ASN A O 1
ATOM 1006 N N . ASP A 1 130 ? 18.989 0.803 -6.659 1.00 87.75 130 ASP A N 1
ATOM 1007 C CA . ASP A 1 130 ? 20.353 1.236 -6.295 1.00 87.75 130 ASP A CA 1
ATOM 1008 C C . ASP A 1 130 ? 20.459 1.834 -4.885 1.00 87.75 130 ASP A C 1
ATOM 1010 O O . ASP A 1 130 ? 21.545 1.964 -4.331 1.00 87.75 130 ASP A O 1
ATOM 1014 N N . ARG A 1 131 ? 19.323 2.225 -4.299 1.00 90.38 131 ARG A N 1
ATOM 1015 C CA . ARG A 1 131 ? 19.236 2.853 -2.974 1.00 90.38 131 ARG A CA 1
ATOM 1016 C C . ARG A 1 131 ? 18.766 1.882 -1.892 1.00 90.38 131 ARG A C 1
ATOM 1018 O O . ARG A 1 131 ? 18.533 2.309 -0.765 1.00 90.38 131 ARG A O 1
ATOM 1025 N N . ASN A 1 132 ? 18.550 0.614 -2.249 1.00 90.25 132 ASN A N 1
ATOM 1026 C CA . ASN A 1 132 ? 17.955 -0.422 -1.407 1.00 90.25 132 ASN A CA 1
ATOM 1027 C C . ASN A 1 132 ? 16.673 0.022 -0.674 1.00 90.25 132 ASN A C 1
ATOM 1029 O O . ASN A 1 132 ? 16.363 -0.484 0.407 1.00 90.25 132 ASN A O 1
ATOM 1033 N N . TRP A 1 133 ? 15.919 0.962 -1.253 1.00 93.69 133 TRP A N 1
ATOM 1034 C CA . TRP A 1 133 ? 14.709 1.505 -0.643 1.00 93.69 133 TRP A CA 1
ATOM 1035 C C . TRP A 1 133 ? 13.581 0.479 -0.696 1.00 93.69 133 TRP A C 1
ATOM 1037 O O . TRP A 1 133 ? 13.285 -0.043 -1.768 1.00 93.69 133 TRP A O 1
ATOM 1047 N N . ARG A 1 134 ? 12.932 0.223 0.442 1.00 94.00 134 ARG A N 1
ATOM 1048 C CA . ARG A 1 134 ? 11.855 -0.764 0.588 1.00 94.00 134 ARG A CA 1
ATOM 1049 C C . ARG A 1 134 ? 10.569 -0.066 1.000 1.00 94.00 134 ARG A C 1
ATOM 1051 O O . ARG A 1 134 ? 10.610 0.831 1.837 1.00 94.00 134 ARG A O 1
ATOM 1058 N N . ALA A 1 135 ? 9.450 -0.522 0.451 1.00 95.12 135 ALA A N 1
ATOM 1059 C CA . ALA A 1 135 ? 8.133 -0.049 0.835 1.00 95.12 135 ALA A CA 1
ATOM 1060 C C . ALA A 1 135 ? 7.801 -0.478 2.269 1.00 95.12 135 ALA A C 1
ATOM 1062 O O . ALA A 1 135 ? 7.932 -1.648 2.629 1.00 95.12 135 ALA A O 1
ATOM 1063 N N . ASP A 1 136 ? 7.359 0.483 3.066 1.00 95.81 136 ASP A N 1
ATOM 1064 C CA . ASP A 1 136 ? 6.852 0.301 4.418 1.00 95.81 136 ASP A CA 1
ATOM 1065 C C . ASP A 1 136 ? 5.323 0.444 4.479 1.00 95.81 136 ASP A C 1
ATOM 1067 O O . ASP A 1 136 ? 4.657 0.804 3.502 1.00 95.81 136 ASP A O 1
ATOM 1071 N N . LEU A 1 137 ? 4.748 0.146 5.647 1.00 96.50 137 LEU A N 1
ATOM 1072 C CA . LEU A 1 137 ? 3.306 0.247 5.839 1.00 96.50 137 LEU A CA 1
ATOM 1073 C C . LEU A 1 137 ? 2.835 1.687 5.629 1.00 96.50 137 LEU A C 1
ATOM 1075 O O . LEU A 1 137 ? 1.802 1.891 5.001 1.00 96.50 137 LEU A O 1
ATOM 1079 N N . ASP A 1 138 ? 3.568 2.685 6.128 1.00 95.75 138 ASP A N 1
ATOM 1080 C CA . ASP A 1 138 ? 3.133 4.078 6.037 1.00 95.75 138 ASP A CA 1
ATOM 1081 C C . ASP A 1 138 ? 3.134 4.554 4.579 1.00 95.75 138 ASP A C 1
ATOM 1083 O O . ASP A 1 138 ? 2.182 5.222 4.172 1.00 95.75 138 ASP A O 1
ATOM 1087 N N . PHE A 1 139 ? 4.106 4.115 3.767 1.00 96.44 139 PHE A N 1
ATOM 1088 C CA . PHE A 1 139 ? 4.071 4.288 2.311 1.00 96.44 139 PHE A CA 1
ATOM 1089 C C . PHE A 1 139 ? 2.782 3.725 1.699 1.00 96.44 139 PHE A C 1
ATOM 1091 O O . PHE A 1 139 ? 2.117 4.419 0.931 1.00 96.44 139 PHE A O 1
ATOM 1098 N N . LEU A 1 140 ? 2.386 2.498 2.056 1.00 96.69 140 LEU A N 1
ATOM 1099 C CA . LEU A 1 140 ? 1.168 1.877 1.522 1.00 96.69 140 LEU A CA 1
ATOM 1100 C C . LEU A 1 140 ? -0.117 2.584 1.995 1.00 96.69 140 LEU A C 1
ATOM 1102 O O . LEU A 1 140 ? -1.118 2.605 1.282 1.00 96.69 140 LEU A O 1
ATOM 1106 N N . LEU A 1 141 ? -0.110 3.188 3.185 1.00 96.56 141 LEU A N 1
ATOM 1107 C CA . LEU A 1 141 ? -1.269 3.893 3.741 1.00 96.56 141 LEU A CA 1
ATOM 1108 C C . LEU A 1 141 ? -1.542 5.250 3.071 1.00 96.56 141 LEU A C 1
ATOM 1110 O O . LEU A 1 141 ? -2.681 5.748 3.108 1.00 96.56 141 LEU A O 1
ATOM 1114 N N . GLN A 1 142 ? -0.541 5.852 2.427 1.00 97.06 142 GLN 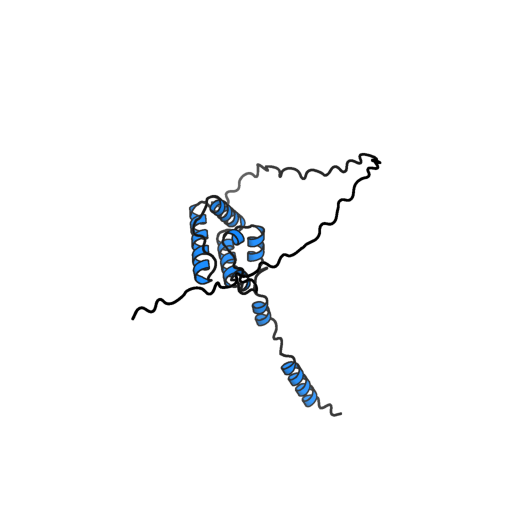A N 1
ATOM 1115 C CA . GLN A 1 142 ? -0.715 7.083 1.656 1.00 97.06 142 GLN A CA 1
ATOM 1116 C C . GLN A 1 142 ? -1.638 6.846 0.453 1.00 97.06 142 GLN A C 1
ATOM 1118 O O . GLN A 1 142 ? -1.415 5.930 -0.330 1.00 97.06 142 GLN A O 1
ATOM 1123 N N . ALA A 1 143 ? -2.648 7.707 0.268 1.00 95.25 143 ALA A N 1
ATOM 1124 C CA . ALA A 1 143 ? -3.614 7.580 -0.835 1.00 95.25 143 ALA A CA 1
ATOM 1125 C C . ALA A 1 143 ? -2.912 7.523 -2.198 1.00 95.25 143 ALA A C 1
ATOM 1127 O O . ALA A 1 143 ? -3.039 6.543 -2.917 1.00 95.25 143 ALA A O 1
ATOM 1128 N N . SER A 1 144 ? -2.072 8.525 -2.484 1.00 96.19 144 SER A N 1
ATOM 1129 C CA . SER A 1 144 ? -1.364 8.625 -3.766 1.00 96.19 144 SER A CA 1
ATOM 1130 C C . SER A 1 144 ? -0.483 7.410 -4.062 1.00 96.19 144 SER A C 1
ATOM 1132 O O . SER A 1 144 ? -0.369 6.996 -5.213 1.00 96.19 144 SER A O 1
ATOM 1134 N N . SER A 1 145 ? 0.167 6.853 -3.040 1.00 96.06 145 SER A N 1
ATOM 1135 C CA . SER A 1 145 ? 1.022 5.676 -3.190 1.00 96.06 145 SER A CA 1
ATOM 1136 C C . SER A 1 145 ? 0.185 4.422 -3.429 1.00 96.06 145 SER A C 1
ATOM 1138 O O . SER A 1 145 ? 0.508 3.649 -4.326 1.00 96.06 145 SER A O 1
ATOM 1140 N N . PHE A 1 146 ? -0.910 4.250 -2.684 1.00 97.19 146 PHE A N 1
ATOM 1141 C CA . PHE A 1 146 ? -1.829 3.127 -2.849 1.00 97.19 146 PHE A CA 1
ATOM 1142 C C . PHE A 1 146 ? -2.423 3.084 -4.262 1.00 97.19 146 PHE A C 1
ATOM 1144 O O . PHE A 1 146 ? -2.386 2.034 -4.902 1.00 97.19 146 PHE A O 1
ATOM 1151 N N . ASP A 1 147 ? -2.880 4.229 -4.775 1.00 96.88 147 ASP A N 1
ATOM 1152 C CA . ASP A 1 147 ? -3.436 4.350 -6.128 1.00 96.88 147 ASP A CA 1
ATOM 1153 C C . ASP A 1 147 ? -2.393 3.922 -7.170 1.00 96.88 147 ASP A C 1
ATOM 1155 O O . ASP A 1 147 ? -2.632 3.030 -7.977 1.00 96.88 147 ASP A O 1
ATOM 1159 N N . LYS A 1 148 ? -1.163 4.444 -7.061 1.00 96.44 148 LYS A N 1
ATOM 1160 C CA . LYS A 1 148 ? -0.044 4.065 -7.939 1.00 96.44 148 LYS A CA 1
ATOM 1161 C C . LYS A 1 148 ? 0.285 2.575 -7.876 1.00 96.44 148 LYS A C 1
ATOM 1163 O O . LYS A 1 148 ? 0.638 1.992 -8.902 1.00 96.44 148 LYS A O 1
ATOM 1168 N N . VAL A 1 149 ? 0.215 1.961 -6.694 1.00 96.44 149 VAL A N 1
ATOM 1169 C CA . VAL A 1 149 ? 0.419 0.515 -6.542 1.00 96.44 149 VAL A CA 1
ATOM 1170 C C . VAL A 1 149 ? -0.688 -0.226 -7.278 1.00 96.44 149 VAL A C 1
ATOM 1172 O O . VAL A 1 149 ? -0.372 -1.025 -8.151 1.00 96.44 149 VAL A O 1
ATOM 1175 N N . ILE A 1 150 ? -1.961 0.074 -7.015 1.00 95.94 150 ILE A N 1
ATOM 1176 C CA . ILE A 1 150 ? -3.105 -0.571 -7.680 1.00 95.94 150 ILE A CA 1
ATOM 1177 C C . ILE A 1 150 ? -3.060 -0.404 -9.199 1.00 95.94 150 ILE A C 1
ATOM 1179 O O . ILE A 1 150 ? -3.254 -1.387 -9.921 1.00 95.94 150 ILE A O 1
ATOM 1183 N N . ASP A 1 151 ? -2.723 0.789 -9.677 1.00 94.81 151 ASP A N 1
ATOM 1184 C CA . ASP A 1 151 ? -2.596 1.109 -11.099 1.00 94.81 151 ASP A CA 1
ATOM 1185 C C . ASP A 1 151 ? -1.406 0.398 -11.751 1.00 94.81 151 ASP A C 1
ATOM 1187 O O . ASP A 1 151 ? -1.355 0.247 -12.968 1.00 94.81 151 ASP A O 1
ATOM 1191 N N . GLY A 1 152 ? -0.465 -0.120 -10.954 1.00 93.56 152 GLY A N 1
ATOM 1192 C CA . GLY A 1 152 ? 0.698 -0.852 -11.456 1.00 93.56 152 GLY A CA 1
ATOM 1193 C C . GLY A 1 152 ? 1.846 0.043 -11.882 1.00 93.56 152 GLY A C 1
ATOM 1194 O O . GLY A 1 152 ? 2.697 -0.367 -12.665 1.00 93.56 152 GLY A O 1
ATOM 1195 N N . ARG A 1 153 ? 1.921 1.265 -11.348 1.00 94.62 153 ARG A N 1
ATOM 1196 C CA . ARG A 1 153 ? 3.019 2.196 -11.640 1.00 94.62 153 ARG A CA 1
ATOM 1197 C C . ARG A 1 153 ? 4.393 1.637 -11.257 1.00 94.62 153 ARG A C 1
ATOM 1199 O O . ARG A 1 153 ? 5.400 2.092 -11.791 1.00 94.62 153 ARG A O 1
ATOM 1206 N N . TYR A 1 154 ? 4.414 0.679 -10.334 1.00 93.50 154 TYR A N 1
ATOM 1207 C CA . TYR A 1 154 ? 5.611 0.010 -9.831 1.00 93.50 154 TYR A CA 1
ATOM 1208 C C . TYR A 1 154 ? 5.756 -1.433 -10.335 1.00 93.50 154 TYR A C 1
ATOM 1210 O O . TYR A 1 154 ? 6.632 -2.149 -9.848 1.00 93.50 154 TYR A O 1
ATOM 1218 N N . ASP A 1 155 ? 4.910 -1.879 -11.266 1.00 90.75 155 ASP A N 1
ATOM 1219 C CA . ASP A 1 155 ? 5.020 -3.220 -11.838 1.00 90.75 155 ASP A CA 1
ATOM 1220 C C . ASP A 1 155 ? 6.311 -3.304 -12.676 1.00 90.75 155 ASP A C 1
ATOM 1222 O O . ASP A 1 155 ? 6.672 -2.367 -13.394 1.00 90.75 155 ASP A O 1
ATOM 1226 N N . ASP A 1 156 ? 7.046 -4.414 -12.562 1.00 87.19 156 ASP A N 1
ATOM 1227 C CA . ASP A 1 156 ? 8.353 -4.536 -13.204 1.00 87.19 156 ASP A CA 1
ATOM 1228 C C . ASP A 1 156 ? 8.215 -4.533 -14.738 1.00 87.19 156 ASP A C 1
ATOM 1230 O O . ASP A 1 156 ? 7.604 -5.446 -15.308 1.00 87.19 156 ASP A O 1
ATOM 1234 N N . PRO A 1 157 ? 8.850 -3.582 -15.451 1.00 76.88 157 PRO A N 1
ATOM 1235 C CA . PRO A 1 157 ? 8.727 -3.485 -16.904 1.00 76.88 157 PRO A CA 1
ATOM 1236 C C . PRO A 1 157 ? 9.329 -4.701 -17.615 1.00 76.88 157 PRO A C 1
ATOM 1238 O O . PRO A 1 157 ? 8.957 -5.007 -18.746 1.00 76.88 157 PRO A O 1
ATOM 1241 N N . ASN A 1 158 ? 10.255 -5.409 -16.964 1.00 64.25 158 ASN A N 1
ATOM 1242 C CA . ASN A 1 158 ? 10.908 -6.574 -17.546 1.00 64.25 158 ASN A CA 1
ATOM 1243 C C . ASN A 1 158 ? 9.987 -7.801 -17.594 1.00 64.25 158 ASN A C 1
ATOM 1245 O O . ASN A 1 158 ? 10.155 -8.637 -18.467 1.00 64.25 158 ASN A O 1
ATOM 1249 N N . LEU A 1 159 ? 8.964 -7.901 -16.739 1.00 58.59 159 LEU A N 1
ATOM 1250 C CA . LEU A 1 159 ? 8.034 -9.034 -16.798 1.00 58.59 159 LEU A CA 1
ATOM 1251 C C . LEU A 1 159 ? 7.070 -8.918 -17.996 1.00 58.59 159 LEU A C 1
ATOM 1253 O O . LEU A 1 159 ? 6.724 -9.922 -18.615 1.00 58.59 159 LEU A O 1
ATOM 1257 N N . ALA A 1 160 ? 6.700 -7.691 -18.381 1.00 58.56 160 ALA A N 1
ATOM 1258 C CA . ALA A 1 160 ? 5.811 -7.420 -19.516 1.00 58.56 160 ALA A CA 1
ATOM 1259 C C . ALA A 1 160 ? 6.499 -7.575 -20.889 1.00 58.56 160 ALA A C 1
ATOM 1261 O O . ALA A 1 160 ? 5.860 -7.959 -21.873 1.00 58.56 160 ALA A O 1
ATOM 1262 N N . LYS A 1 161 ? 7.812 -7.314 -20.965 1.00 55.41 161 LYS A N 1
ATOM 1263 C CA . LYS A 1 161 ? 8.604 -7.488 -22.198 1.00 55.41 161 LYS A CA 1
ATOM 1264 C C . LYS A 1 161 ? 8.739 -8.962 -22.584 1.00 55.41 161 LYS A C 1
ATOM 1266 O O . LYS A 1 161 ? 8.672 -9.295 -23.762 1.00 55.41 161 LYS A O 1
ATOM 1271 N N . ASN A 1 162 ? 8.801 -9.847 -21.596 1.00 52.00 162 ASN A N 1
ATOM 1272 C CA . ASN A 1 162 ? 8.940 -11.289 -21.810 1.00 52.00 162 ASN A CA 1
ATOM 1273 C C . ASN A 1 162 ? 7.640 -11.934 -22.316 1.00 52.00 162 ASN A C 1
ATOM 1275 O O . ASN A 1 162 ? 7.686 -12.974 -22.964 1.00 52.00 162 ASN A O 1
ATOM 1279 N N . ALA A 1 163 ? 6.490 -11.313 -22.030 1.00 56.66 163 ALA A N 1
ATOM 1280 C CA . ALA A 1 163 ? 5.179 -11.782 -22.469 1.00 56.66 163 ALA A CA 1
ATOM 1281 C C . ALA A 1 163 ? 4.740 -11.206 -23.831 1.00 56.66 163 ALA A C 1
ATOM 1283 O O . ALA A 1 163 ? 3.829 -11.756 -24.441 1.00 56.66 163 ALA A O 1
ATOM 1284 N N . SER A 1 164 ? 5.363 -10.122 -24.325 1.00 55.12 164 SER A N 1
ATOM 1285 C CA . SER A 1 164 ? 4.947 -9.473 -25.588 1.00 55.12 164 SER A CA 1
ATOM 1286 C C . SER A 1 164 ? 6.061 -9.101 -26.574 1.00 55.12 164 SER A C 1
ATOM 1288 O O . SER A 1 164 ? 5.767 -8.550 -27.631 1.00 55.12 164 SER A O 1
ATOM 1290 N N . GLY A 1 165 ? 7.332 -9.416 -26.318 1.00 48.66 165 GLY A N 1
ATOM 1291 C CA . GLY A 1 165 ? 8.382 -9.031 -27.255 1.00 48.66 165 GLY A CA 1
ATOM 1292 C C . GLY A 1 165 ? 9.668 -9.813 -27.096 1.00 48.66 165 GLY A C 1
ATOM 1293 O O . GLY A 1 165 ? 10.548 -9.425 -26.333 1.00 48.66 165 GLY A O 1
ATOM 1294 N N . SER A 1 166 ? 9.824 -10.850 -27.921 1.00 50.69 166 SER A N 1
ATOM 1295 C CA . SER A 1 166 ? 11.129 -11.382 -28.309 1.00 50.69 166 SER A CA 1
ATOM 1296 C C . SER A 1 166 ? 11.988 -10.258 -28.901 1.00 50.69 166 SER A C 1
ATOM 1298 O O . SER A 1 166 ? 11.998 -10.028 -30.111 1.00 50.69 166 SER A O 1
ATOM 1300 N N . GLN A 1 167 ? 12.735 -9.542 -28.064 1.00 55.69 167 GLN A N 1
ATOM 1301 C CA . GLN A 1 167 ? 13.864 -8.753 -28.537 1.00 55.69 167 GLN A CA 1
ATOM 1302 C C . GLN A 1 167 ? 15.009 -9.727 -28.794 1.00 55.69 167 GLN A C 1
ATOM 1304 O O . GLN A 1 167 ? 15.857 -9.954 -27.937 1.00 55.69 167 GLN A O 1
ATOM 1309 N N . LYS A 1 168 ? 14.981 -10.356 -29.977 1.00 58.62 168 LYS A N 1
ATOM 1310 C CA . LYS A 1 168 ? 16.144 -11.068 -30.514 1.00 58.62 168 LYS A CA 1
ATOM 1311 C C . LYS A 1 168 ? 17.339 -10.128 -30.452 1.00 58.62 168 LYS A C 1
ATOM 1313 O O . LYS A 1 168 ? 17.243 -8.978 -30.894 1.00 58.62 168 LYS A O 1
ATOM 1318 N N . THR A 1 169 ? 18.433 -10.633 -29.901 1.00 77.56 169 THR A N 1
ATOM 1319 C CA . THR A 1 169 ? 19.706 -9.915 -29.831 1.00 77.56 169 THR A CA 1
ATOM 1320 C C . THR A 1 169 ? 20.137 -9.463 -31.233 1.00 77.56 169 THR A C 1
ATOM 1322 O O . THR A 1 169 ? 19.779 -10.089 -32.234 1.00 77.56 169 THR A O 1
ATOM 1325 N N . GLU A 1 170 ? 20.890 -8.365 -31.333 1.00 71.75 170 GLU A N 1
ATOM 1326 C CA . GLU A 1 170 ? 21.415 -7.844 -32.610 1.00 71.75 170 GLU A CA 1
ATOM 1327 C C . GLU A 1 170 ? 22.132 -8.942 -33.414 1.00 71.75 170 GLU A C 1
ATOM 1329 O O . GLU A 1 170 ? 21.899 -9.089 -34.611 1.00 71.75 170 GLU A O 1
ATOM 1334 N N . ALA A 1 171 ? 22.882 -9.805 -32.723 1.00 75.50 171 ALA A N 1
ATOM 1335 C CA . ALA A 1 171 ? 23.560 -10.959 -33.302 1.00 75.50 171 ALA A CA 1
ATOM 1336 C C . ALA A 1 171 ? 22.593 -11.995 -33.910 1.00 75.50 171 ALA A C 1
ATOM 1338 O O . ALA A 1 171 ? 22.839 -12.511 -35.000 1.00 75.50 171 ALA A O 1
ATOM 1339 N N . GLU A 1 172 ? 21.465 -12.292 -33.257 1.00 80.31 172 GLU A N 1
ATOM 1340 C CA . GLU A 1 172 ? 20.439 -13.178 -33.826 1.00 80.31 172 GLU A CA 1
ATOM 1341 C C . GLU A 1 172 ? 19.702 -12.542 -35.005 1.00 80.31 172 GLU A C 1
ATOM 1343 O O . GLU A 1 172 ? 19.336 -13.240 -35.953 1.00 80.31 172 GLU A O 1
ATOM 1348 N N . ARG A 1 173 ? 19.479 -11.223 -34.967 1.00 79.12 173 ARG A N 1
ATOM 1349 C CA . ARG A 1 173 ? 18.888 -10.474 -36.084 1.00 79.12 173 ARG A CA 1
ATOM 1350 C C . ARG A 1 173 ? 19.824 -10.441 -37.287 1.00 79.12 173 ARG A C 1
ATOM 1352 O O . ARG A 1 173 ? 19.368 -10.648 -38.410 1.00 79.12 173 ARG A O 1
ATOM 1359 N N . GLU A 1 174 ? 21.116 -10.233 -37.064 1.00 82.81 174 GLU A N 1
ATOM 1360 C CA . GLU A 1 174 ? 22.134 -10.225 -38.112 1.00 82.81 174 GLU A CA 1
ATOM 1361 C C . GLU A 1 174 ? 22.336 -11.618 -38.713 1.00 82.81 174 GLU A C 1
ATOM 1363 O O . GLU A 1 174 ? 22.362 -11.759 -39.938 1.00 82.81 174 GLU A O 1
ATOM 1368 N N . LYS A 1 175 ? 22.362 -12.664 -37.878 1.00 85.94 175 LYS A N 1
ATOM 1369 C CA . LYS A 1 175 ? 22.385 -14.054 -38.344 1.00 85.94 175 LYS A CA 1
ATOM 1370 C C . LYS A 1 175 ? 21.161 -14.375 -39.208 1.00 85.94 175 LYS A C 1
ATOM 1372 O O . LYS A 1 175 ? 21.329 -14.850 -40.327 1.00 85.94 175 LYS A O 1
ATOM 1377 N N . ALA A 1 176 ? 19.954 -14.029 -38.756 1.00 85.50 176 ALA A N 1
ATOM 1378 C CA . ALA A 1 176 ? 18.728 -14.235 -39.531 1.00 85.50 176 ALA A CA 1
ATOM 1379 C C . ALA A 1 176 ? 18.713 -13.429 -40.845 1.00 85.50 176 ALA A C 1
ATOM 1381 O O . ALA A 1 176 ? 18.264 -13.928 -41.875 1.00 85.50 176 ALA A O 1
ATOM 1382 N N . ARG A 1 177 ? 19.240 -12.195 -40.843 1.00 85.31 177 ARG A N 1
ATOM 1383 C CA . ARG A 1 177 ? 19.371 -11.363 -42.051 1.00 85.31 177 ARG A CA 1
ATOM 1384 C C . ARG A 1 177 ? 20.361 -11.967 -43.046 1.00 85.31 177 ARG A C 1
ATOM 1386 O O . ARG A 1 177 ? 20.097 -11.957 -44.247 1.00 85.31 177 ARG A O 1
ATOM 1393 N N . ARG A 1 178 ? 21.483 -12.502 -42.558 1.00 82.94 178 ARG A N 1
ATOM 1394 C CA . ARG A 1 178 ? 22.491 -13.187 -43.376 1.00 82.94 178 ARG A CA 1
ATOM 1395 C C . ARG A 1 178 ? 21.946 -14.486 -43.963 1.00 82.94 178 ARG A C 1
ATOM 1397 O O . ARG A 1 178 ? 22.157 -14.734 -45.145 1.00 82.94 178 ARG A O 1
ATOM 1404 N N . GLU A 1 179 ? 21.216 -15.269 -43.174 1.00 82.06 179 GLU A N 1
ATOM 1405 C CA . GLU A 1 179 ? 20.544 -16.488 -43.637 1.00 82.06 179 GLU A CA 1
ATOM 1406 C C . GLU A 1 179 ? 19.484 -16.172 -44.700 1.00 82.06 179 GLU A C 1
ATOM 1408 O O . GLU A 1 179 ? 19.518 -16.758 -45.776 1.00 82.06 179 GLU A O 1
ATOM 1413 N N . MET A 1 180 ? 18.622 -15.172 -44.485 1.00 76.00 180 MET A N 1
ATOM 1414 C CA . MET A 1 180 ? 17.659 -14.723 -45.503 1.00 76.00 180 MET A CA 1
ATOM 1415 C C . MET A 1 180 ? 18.336 -14.237 -46.787 1.00 76.00 180 MET A C 1
ATOM 1417 O O . MET A 1 180 ? 17.875 -14.554 -47.879 1.00 76.00 180 MET A O 1
ATOM 1421 N N . ARG A 1 181 ? 19.450 -13.502 -46.681 1.00 80.56 181 ARG A N 1
ATOM 1422 C CA . ARG A 1 181 ? 20.220 -13.059 -47.853 1.00 80.56 181 ARG A CA 1
ATOM 1423 C C . ARG A 1 181 ? 20.831 -14.236 -48.620 1.00 80.56 181 ARG A C 1
ATOM 1425 O O . ARG A 1 181 ? 20.864 -14.193 -49.845 1.00 80.56 181 ARG A O 1
ATOM 1432 N N . ALA A 1 182 ? 21.291 -15.270 -47.916 1.00 77.38 182 ALA A N 1
ATOM 1433 C CA . ALA A 1 182 ? 21.828 -16.483 -48.527 1.00 77.38 182 ALA A CA 1
ATOM 1434 C C . ALA A 1 182 ? 20.733 -17.316 -49.217 1.00 77.38 182 ALA A C 1
ATOM 1436 O O . ALA A 1 182 ? 20.956 -17.828 -50.309 1.00 77.38 182 ALA A O 1
ATOM 1437 N N . VAL A 1 183 ? 19.538 -17.400 -48.622 1.00 70.81 183 VAL A N 1
ATOM 1438 C CA . VAL A 1 183 ? 18.384 -18.115 -49.198 1.00 70.81 183 VAL A CA 1
ATOM 1439 C C . VAL A 1 183 ? 17.782 -17.360 -50.391 1.00 70.81 183 VAL A C 1
ATOM 1441 O O . VAL A 1 183 ? 17.328 -17.988 -51.342 1.00 70.81 183 VAL A O 1
ATOM 1444 N N . ALA A 1 184 ? 17.825 -16.024 -50.388 1.00 75.12 184 ALA A N 1
ATOM 1445 C CA . ALA A 1 184 ? 17.334 -15.192 -51.489 1.00 75.12 184 ALA A CA 1
ATOM 1446 C C . ALA A 1 184 ? 18.282 -15.124 -52.706 1.00 75.12 184 ALA A C 1
ATOM 1448 O O . ALA A 1 184 ? 17.972 -14.432 -53.672 1.00 75.12 184 ALA A O 1
ATOM 1449 N N . GLY A 1 185 ? 19.431 -15.813 -52.679 1.00 62.22 185 GLY A N 1
ATOM 1450 C CA . GLY A 1 185 ? 20.278 -16.005 -53.861 1.00 62.22 185 GLY A CA 1
ATOM 1451 C C . GLY A 1 185 ? 20.862 -14.730 -54.484 1.00 62.22 185 GLY A C 1
ATOM 1452 O O . GLY A 1 185 ? 21.272 -14.761 -55.641 1.00 62.22 185 GLY A O 1
ATOM 1453 N N . LEU A 1 186 ? 20.925 -13.608 -53.755 1.00 58.62 186 LEU A N 1
ATOM 1454 C CA . LEU A 1 186 ? 21.502 -12.365 -54.274 1.00 58.62 186 LEU A CA 1
ATOM 1455 C C . LEU A 1 186 ? 23.017 -12.341 -54.031 1.00 58.62 186 LEU A C 1
ATOM 1457 O O . LEU A 1 186 ? 23.520 -11.743 -53.074 1.00 58.62 186 LEU A O 1
ATOM 1461 N N . SER A 1 187 ? 23.725 -13.054 -54.907 1.00 52.22 187 SER A N 1
ATOM 1462 C CA . SER A 1 187 ? 25.164 -12.907 -55.113 1.00 52.22 187 SER A CA 1
ATOM 1463 C C . SER A 1 187 ? 25.450 -11.497 -55.641 1.00 52.22 187 SER A C 1
ATOM 1465 O O . SER A 1 187 ? 24.865 -11.073 -56.637 1.00 52.22 187 SER A O 1
ATOM 1467 N N . SER A 1 188 ? 26.352 -10.772 -54.985 1.00 50.12 188 SER A N 1
ATOM 1468 C CA . SER A 1 188 ? 27.169 -9.733 -55.625 1.00 50.12 188 SER A CA 1
ATOM 1469 C C . SER A 1 188 ? 28.617 -10.115 -55.427 1.00 50.12 188 SER A C 1
ATOM 1471 O O . SER A 1 188 ? 28.929 -10.538 -54.290 1.00 50.12 188 SER A O 1
#